Protein AF-0000000084380418 (afdb_homodimer)

Nearest PDB structures (foldseek):
  1ku9-assembly1_B  TM=7.184E-01  e=5.084E-10  Methanocaldococcus jannaschii
  5jbr-assembly1_B  TM=7.774E-01  e=5.141E-09  Beutenbergia cavernae DSM 12333
  4nb5-assembly1_C  TM=7.994E-01  e=3.234E-08  Mycobacterium tuberculosis H37Rv
  3fm5-assembly3_D  TM=5.212E-01  e=1.324E-03  Rhodococcus jostii RHA1
  4zzl-assembly1_A  TM=4.745E-01  e=2.699E-03  Pseudomonas aeruginosa

Sequence (346 aa):
MRMSPAIEKYVLHWGEMGTRWGTNRTVAQIQALLYLSPHPLRADEIVELLSVARSNVSTSIRELQSYGLVKMTHVLGDRRDYFESLHDVWDLFRVIIQQRKERELNPTLTMLRKCAEDVDAEAETDPATKERIRNMLNFVEGTSDWYEKIHEVPSSTLTKLMKLGVGITKFVKMRMSPAIEKYVLHWGEMGTRWGTNRTVAQIQALLYLSPHPLRADEIVELLSVARSNVSTSIRELQSYGLVKMTHVLGDRRDYFESLHDVWDLFRVIIQQRKERELNPTLTMLRKCAEDVDAEAETDPATKERIRNMLNFVEGTSDWYEKIHEVPSSTLTKLMKLGVGITKFVK

Foldseek 3Di:
DDCDPVLVVQLQVQLVCQVVLPHHSLLSSVLSNQLPDPDWAALVVSCVVVVDDSVSSVVSQVVCVVLVFKDWDDDPPDPGTTMHGDHDPVVVVLSSVVVCCVVPLVVVLVVLVVVLVVVVVPPPDDPVVSVVSVVVNVVSVVVVVVCVVCSPPDPVVVVVVVVCVCVVVVVVD/DDCDPVLVVQLQVQLVCQVVLVHHSLLSSVLSNQLPDPDWAALVVSCVVVVDDSVSSVVSQVVCVVLVFKDWDDDPPDPGTTMHGDHDPVVVVLSSVVVCCVVPLVVVLVVLVVVLVVVVVVPPDDPVVSVVSVVVNVVSVVVVVVCVVCSPPDPVVVVVVVVCVCVVVVVVD

pLDDT: mean 93.21, std 8.11, range [52.5, 98.75]

InterPro domains:
  IPR000835 MarR-type HTH domain [PF12802] (26-80)
  IPR026282 GsbR-like [PIRSF006707] (1-172)
  IPR036388 Winged helix-like DNA-binding domain superfamily [G3DSA:1.10.10.10] (3-85)
  IPR036390 Winged helix DNA-binding domain superfamily [SSF46785] (2-149)
  IPR052362 HTH-type GbsR-related transcriptional regulator [PTHR38465] (2-156)

Organism: NCBI:txid1548547

Radius of gyration: 22.76 Å; Cα contacts (8 Å, |Δi|>4): 417; chains: 2; bounding box: 52×80×51 Å

Solvent-accessible surface area (backbone atoms only — not comparable to full-atom values): 18544 Å² total; per-residue (Å²): 135,83,79,44,72,42,55,44,50,51,24,53,50,39,17,65,44,12,46,55,67,38,39,52,39,64,40,28,24,49,52,42,47,36,42,44,41,83,58,66,42,35,68,69,54,50,25,63,76,67,69,50,58,61,67,56,50,53,54,29,51,52,50,36,36,75,57,66,47,33,46,80,46,77,47,91,99,44,94,58,68,24,35,36,39,58,73,51,62,66,60,44,50,52,40,50,54,52,48,44,38,60,68,52,48,49,57,48,50,55,50,38,55,51,34,46,54,47,42,72,70,35,82,83,56,52,68,63,28,53,50,44,47,46,52,49,36,52,50,53,50,46,51,53,54,22,46,70,43,44,73,75,56,51,66,73,57,52,52,51,52,41,71,46,36,49,61,57,54,72,71,69,111,134,82,78,45,72,44,54,46,52,51,24,51,49,39,17,65,45,13,44,55,68,39,38,54,40,65,42,29,24,50,52,42,46,36,43,42,41,82,60,66,43,35,69,70,55,51,25,64,76,67,70,51,56,61,68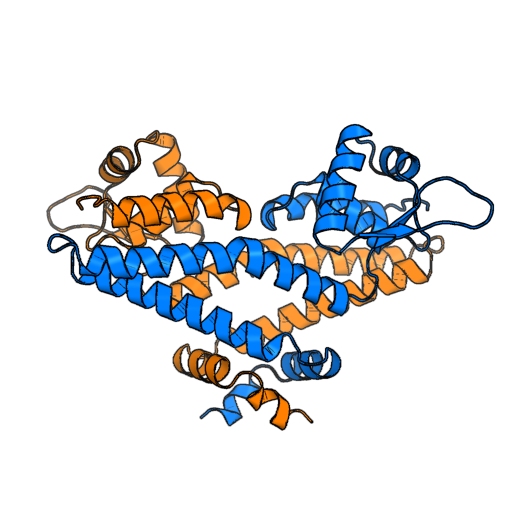,57,50,54,55,28,51,51,51,36,35,74,57,68,47,33,45,81,43,77,48,91,99,44,93,58,67,24,35,37,38,57,73,50,62,65,59,44,50,51,42,51,52,51,48,46,38,62,70,53,48,47,57,49,49,54,50,37,55,53,33,46,55,46,42,73,71,36,84,82,56,53,68,62,30,51,49,45,48,45,52,50,36,52,49,52,51,46,52,52,53,22,44,71,44,45,73,73,54,52,66,74,57,52,53,51,50,42,70,46,37,48,61,58,54,73,72,70,111

Structure (mmCIF, N/CA/C/O backbone):
data_AF-0000000084380418-model_v1
#
loop_
_entity.id
_entity.type
_entity.pdbx_description
1 polymer 'HTH-type transcriptional regulator'
#
loop_
_atom_site.group_PDB
_atom_site.id
_atom_site.type_symbol
_atom_site.label_atom_id
_atom_site.label_alt_id
_atom_site.label_comp_id
_atom_site.label_asym_id
_atom_site.label_entity_id
_atom_site.label_seq_id
_atom_site.pdbx_PDB_ins_code
_atom_site.Cartn_x
_atom_site.Cartn_y
_atom_site.Cartn_z
_atom_site.occupancy
_atom_site.B_iso_or_equiv
_atom_site.auth_seq_id
_atom_site.auth_comp_id
_atom_site.auth_asym_id
_atom_site.auth_atom_id
_atom_site.pdbx_PDB_model_num
ATOM 1 N N . MET A 1 1 ? 5.758 28.766 9.766 1 72.06 1 MET A N 1
ATOM 2 C CA . MET A 1 1 ? 5.34 27.75 10.727 1 72.06 1 MET A CA 1
ATOM 3 C C . MET A 1 1 ? 6.516 27.297 11.586 1 72.06 1 MET A C 1
ATOM 5 O O . MET A 1 1 ? 7.656 27.266 11.117 1 72.06 1 MET A O 1
ATOM 9 N N . ARG A 1 2 ? 6.316 27.328 12.922 1 80.38 2 ARG A N 1
ATOM 10 C CA . ARG A 1 2 ? 7.332 26.781 13.82 1 80.38 2 ARG A CA 1
ATOM 11 C C . ARG A 1 2 ? 7.16 25.281 13.992 1 80.38 2 ARG A C 1
ATOM 13 O O . ARG A 1 2 ? 6.043 24.797 14.188 1 80.38 2 ARG A O 1
ATOM 20 N N . MET A 1 3 ? 8.289 24.594 13.805 1 86.88 3 MET A N 1
ATOM 21 C CA . MET A 1 3 ? 8.281 23.141 13.961 1 86.88 3 MET A CA 1
ATOM 22 C C . MET A 1 3 ? 8.43 22.75 15.43 1 86.88 3 MET A C 1
ATOM 24 O O . MET A 1 3 ? 9.547 22.656 15.945 1 86.88 3 MET A O 1
ATOM 28 N N . SER A 1 4 ? 7.297 22.594 16.094 1 90.44 4 SER A N 1
ATOM 29 C CA . SER A 1 4 ? 7.371 22.094 17.469 1 90.44 4 SER A CA 1
ATOM 30 C C . SER A 1 4 ? 7.887 20.656 17.5 1 90.44 4 SER A C 1
ATOM 32 O O . SER A 1 4 ? 7.926 19.984 16.469 1 90.44 4 SER A O 1
ATOM 34 N N . PRO A 1 5 ? 8.305 20.156 18.672 1 91.81 5 PRO A N 1
ATOM 35 C CA . PRO A 1 5 ? 8.766 18.766 18.766 1 91.81 5 PRO A CA 1
ATOM 36 C C . PRO A 1 5 ? 7.715 17.766 18.312 1 91.81 5 PRO A C 1
ATOM 38 O O . PRO A 1 5 ? 8.055 16.766 17.672 1 91.81 5 PRO A O 1
ATOM 41 N N . ALA A 1 6 ? 6.48 18.031 18.594 1 93.31 6 ALA A N 1
ATOM 42 C CA . ALA A 1 6 ? 5.414 17.125 18.188 1 93.31 6 ALA A CA 1
ATOM 43 C C . ALA A 1 6 ? 5.25 17.109 16.656 1 93.31 6 ALA A C 1
ATOM 45 O O . ALA A 1 6 ? 5.09 16.047 16.062 1 93.31 6 ALA A O 1
ATOM 46 N N . ILE A 1 7 ? 5.312 18.266 16.094 1 94.44 7 ILE A N 1
ATOM 47 C CA . ILE A 1 7 ? 5.195 18.375 14.641 1 94.44 7 ILE A CA 1
ATOM 48 C C . ILE A 1 7 ? 6.395 17.719 13.977 1 94.44 7 ILE A C 1
ATOM 50 O O . ILE A 1 7 ? 6.238 17.016 12.969 1 94.44 7 ILE A O 1
ATOM 54 N N . GLU A 1 8 ? 7.523 17.953 14.578 1 95.69 8 GLU A N 1
ATOM 55 C CA . GLU A 1 8 ? 8.734 17.328 14.055 1 95.69 8 GLU A CA 1
ATOM 56 C C . GLU A 1 8 ? 8.617 15.805 14.086 1 95.69 8 GLU A C 1
ATOM 58 O O . GLU A 1 8 ? 8.961 15.133 13.117 1 95.69 8 GLU A O 1
ATOM 63 N N . LYS A 1 9 ? 8.148 15.281 15.156 1 96.12 9 LYS A N 1
ATOM 64 C CA . LYS A 1 9 ? 7.957 13.836 15.289 1 96.12 9 LYS A CA 1
ATOM 65 C C . LYS A 1 9 ? 6.996 13.312 14.227 1 96.12 9 LYS A C 1
ATOM 67 O O . LYS A 1 9 ? 7.234 12.25 13.641 1 96.12 9 LYS A O 1
ATOM 72 N N . TYR A 1 10 ? 5.934 14.047 14 1 97.94 10 TYR A N 1
ATOM 73 C CA . TYR A 1 10 ? 4.957 13.695 12.969 1 97.94 10 TYR A CA 1
ATOM 74 C C . TYR A 1 10 ? 5.613 13.625 11.602 1 97.94 10 TYR A C 1
ATOM 76 O O . TYR A 1 10 ? 5.488 12.617 10.898 1 97.94 10 TYR A O 1
ATOM 84 N N . VAL A 1 11 ? 6.316 14.609 11.25 1 98 11 VAL A N 1
ATOM 85 C CA . VAL A 1 11 ? 6.926 14.742 9.93 1 98 11 VAL A CA 1
ATOM 86 C C . VAL A 1 11 ? 7.984 13.656 9.742 1 98 11 VAL A C 1
ATOM 88 O O . VAL A 1 11 ? 8.047 13.016 8.688 1 98 11 VAL A O 1
ATOM 91 N N . LEU A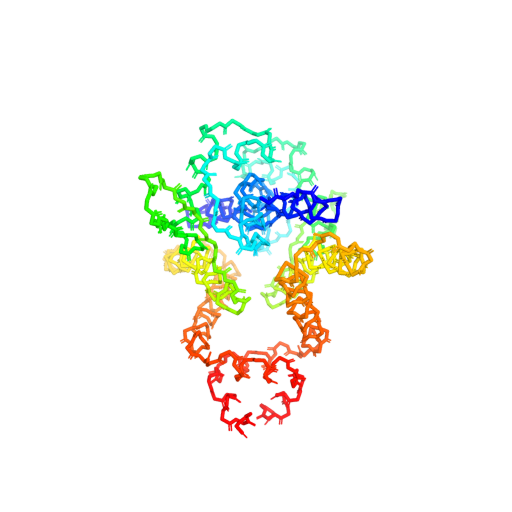 1 12 ? 8.781 13.414 10.797 1 97.56 12 LEU A N 1
ATOM 92 C CA . LEU A 1 12 ? 9.828 12.398 10.734 1 97.56 12 LEU A CA 1
ATOM 93 C C . LEU A 1 12 ? 9.227 11 10.57 1 97.56 12 LEU A C 1
ATOM 95 O O . LEU A 1 12 ? 9.727 10.195 9.789 1 97.56 12 LEU A O 1
ATOM 99 N N . HIS A 1 13 ? 8.18 10.766 11.312 1 98.12 13 HIS A N 1
ATOM 100 C CA . HIS A 1 13 ? 7.523 9.461 11.211 1 98.12 13 HIS A CA 1
ATOM 101 C C . HIS A 1 13 ? 6.988 9.227 9.805 1 98.12 13 HIS A C 1
ATOM 103 O O . HIS A 1 13 ? 7.172 8.141 9.242 1 98.12 13 HIS A O 1
ATOM 109 N N . TRP A 1 14 ? 6.297 10.211 9.25 1 98.12 14 TRP A N 1
ATOM 110 C CA . TRP A 1 14 ? 5.77 10.078 7.895 1 98.12 14 TRP A CA 1
ATOM 111 C C . TRP A 1 14 ? 6.891 9.789 6.902 1 98.12 14 TRP A C 1
ATOM 113 O O . TRP A 1 14 ? 6.707 9.016 5.961 1 98.12 14 TRP A O 1
ATOM 123 N N . GLY A 1 15 ? 8.031 10.422 7.098 1 97.94 15 GLY A N 1
ATOM 124 C CA . GLY A 1 15 ? 9.18 10.133 6.258 1 97.94 15 GLY A CA 1
ATOM 125 C C . GLY A 1 15 ? 9.633 8.688 6.332 1 97.94 15 GLY A C 1
ATOM 126 O O . GLY A 1 15 ? 9.945 8.078 5.309 1 97.94 15 GLY A O 1
ATOM 127 N N . GLU A 1 16 ? 9.648 8.164 7.543 1 96.31 16 GLU A N 1
ATOM 128 C CA . GLU A 1 16 ? 10.031 6.77 7.742 1 96.31 16 GLU A CA 1
ATOM 129 C C . GLU A 1 16 ? 9.055 5.824 7.051 1 96.31 16 GLU A C 1
ATOM 131 O O . GLU A 1 16 ? 9.461 4.82 6.465 1 96.31 16 GLU A O 1
ATOM 136 N N . MET A 1 17 ? 7.82 6.16 7.109 1 96.44 17 MET A N 1
ATOM 137 C CA . MET A 1 17 ? 6.781 5.32 6.523 1 96.44 17 MET A CA 1
ATOM 138 C C . MET A 1 17 ? 6.789 5.426 5 1 96.44 17 MET A C 1
ATOM 140 O O . MET A 1 17 ? 6.312 4.523 4.309 1 96.44 17 MET A O 1
ATOM 144 N N . GLY A 1 18 ? 7.309 6.508 4.484 1 95.06 18 GLY A N 1
ATOM 145 C CA . GLY A 1 18 ? 7.293 6.766 3.053 1 95.06 18 GLY A CA 1
ATOM 146 C C . GLY A 1 18 ? 7.766 5.582 2.23 1 95.06 18 GLY A C 1
ATOM 147 O O . GLY A 1 18 ? 7.078 5.148 1.303 1 95.06 18 GLY A O 1
ATOM 148 N N . THR A 1 19 ? 8.805 5.012 2.633 1 90 19 THR A N 1
ATOM 149 C CA . THR A 1 19 ? 9.375 3.895 1.888 1 90 19 THR A CA 1
ATOM 150 C C . THR A 1 19 ? 8.453 2.68 1.95 1 90 19 THR A C 1
ATOM 152 O O . THR A 1 19 ? 8.289 1.968 0.957 1 90 19 THR A O 1
ATOM 155 N N . ARG A 1 20 ? 7.824 2.496 3.057 1 92.12 20 ARG A N 1
ATOM 156 C CA . ARG A 1 20 ? 6.871 1.396 3.188 1 92.12 20 ARG A CA 1
ATOM 157 C C . ARG A 1 20 ? 5.656 1.616 2.297 1 92.12 20 ARG A C 1
ATOM 159 O O . ARG A 1 20 ? 5.047 0.656 1.821 1 92.12 20 ARG A O 1
ATOM 166 N N . TRP A 1 21 ? 5.367 2.896 2.098 1 93.75 21 TRP A N 1
ATOM 167 C CA . TRP A 1 21 ? 4.191 3.244 1.301 1 93.75 21 TRP A CA 1
ATOM 168 C C . TRP A 1 21 ? 4.57 3.457 -0.161 1 93.75 21 TRP A C 1
ATOM 170 O O . TRP A 1 21 ? 3.766 3.959 -0.95 1 93.75 21 TRP A O 1
ATOM 180 N N . GLY A 1 22 ? 5.816 3.18 -0.517 1 90.94 22 GLY A N 1
ATOM 181 C CA . GLY A 1 22 ? 6.223 3.227 -1.913 1 90.94 22 GLY A CA 1
ATOM 182 C C . GLY A 1 22 ? 6.648 4.609 -2.367 1 90.94 22 GLY A C 1
ATOM 183 O O . GLY A 1 22 ? 6.645 4.906 -3.562 1 90.94 22 GLY A O 1
ATOM 184 N N . THR A 1 23 ? 6.898 5.5 -1.475 1 92.62 23 THR A N 1
ATOM 185 C CA . THR A 1 23 ? 7.375 6.844 -1.797 1 92.62 23 THR A CA 1
ATOM 186 C C . THR A 1 23 ? 8.68 7.141 -1.069 1 92.62 23 THR A C 1
ATOM 188 O O . THR A 1 23 ? 9.055 6.434 -0.131 1 92.62 23 THR A O 1
ATOM 191 N N . ASN A 1 24 ? 9.391 8.086 -1.573 1 93.56 24 ASN A N 1
ATOM 192 C CA . ASN A 1 24 ? 10.648 8.398 -0.897 1 93.56 24 ASN A CA 1
ATOM 193 C C . ASN A 1 24 ? 10.414 9.227 0.361 1 93.56 24 ASN A C 1
ATOM 195 O O . ASN A 1 24 ? 9.344 9.805 0.542 1 93.56 24 ASN A O 1
ATOM 199 N N . ARG A 1 25 ? 11.391 9.312 1.137 1 96.88 25 ARG A N 1
ATOM 200 C CA . ARG A 1 25 ? 11.352 9.922 2.463 1 96.88 25 ARG A CA 1
ATOM 201 C C . ARG A 1 25 ? 11 11.406 2.375 1 96.88 25 ARG A C 1
ATOM 203 O O . ARG A 1 25 ? 10.117 11.883 3.09 1 96.88 25 ARG A O 1
ATOM 210 N N . THR A 1 26 ? 11.602 12.156 1.516 1 98.19 26 THR A N 1
ATOM 211 C CA . THR A 1 26 ? 11.422 13.602 1.437 1 98.19 26 THR A CA 1
ATOM 212 C C . THR A 1 26 ? 10.023 13.945 0.927 1 98.19 26 THR A C 1
ATOM 214 O O . THR A 1 26 ? 9.391 14.867 1.43 1 98.19 26 THR A O 1
ATOM 217 N N . VAL A 1 27 ? 9.523 13.18 -0.05 1 98.31 27 VAL A N 1
ATOM 218 C CA . VAL A 1 27 ? 8.172 13.375 -0.562 1 98.31 27 VAL A CA 1
ATOM 219 C C . VAL A 1 27 ? 7.164 13.227 0.574 1 98.31 27 VAL A C 1
ATOM 221 O O . VAL A 1 27 ? 6.293 14.086 0.757 1 98.31 27 VAL A O 1
ATOM 224 N N . ALA A 1 28 ? 7.387 12.188 1.374 1 98.31 28 ALA A N 1
ATOM 225 C CA . ALA A 1 28 ? 6.484 11.914 2.49 1 98.31 28 ALA A CA 1
ATOM 226 C C . ALA A 1 28 ? 6.578 13.016 3.547 1 98.31 28 ALA A C 1
ATOM 228 O O . ALA A 1 28 ? 5.559 13.445 4.098 1 98.31 28 ALA A O 1
ATOM 229 N N . GLN A 1 29 ? 7.75 13.516 3.818 1 98.69 29 GLN A N 1
ATOM 230 C CA . GLN A 1 29 ? 7.953 14.562 4.816 1 98.69 29 GLN A CA 1
ATOM 231 C C . GLN A 1 29 ? 7.328 15.875 4.367 1 98.69 29 GLN A C 1
ATOM 233 O O . GLN A 1 29 ? 6.711 16.578 5.168 1 98.69 29 GLN A O 1
ATOM 238 N N . ILE A 1 30 ? 7.465 16.156 3.111 1 98.75 30 ILE A N 1
ATOM 239 C CA . ILE A 1 30 ? 6.895 17.406 2.596 1 98.75 30 ILE A CA 1
ATOM 240 C C . ILE A 1 30 ? 5.371 17.328 2.648 1 98.75 30 ILE A C 1
ATOM 242 O O . ILE A 1 30 ? 4.711 18.297 3.029 1 98.75 30 ILE A O 1
ATOM 246 N N . GLN A 1 31 ? 4.84 16.188 2.268 1 98.62 31 GLN A N 1
ATOM 247 C CA . GLN A 1 31 ? 3.395 16 2.346 1 98.62 31 GLN A CA 1
ATOM 248 C C . GLN A 1 31 ? 2.891 16.203 3.771 1 98.62 31 GLN A C 1
ATOM 250 O O . GLN A 1 31 ? 1.898 16.891 3.994 1 98.62 31 GLN A O 1
ATOM 255 N N . ALA A 1 32 ? 3.592 15.625 4.73 1 98.44 32 ALA A N 1
ATOM 256 C CA . ALA A 1 32 ? 3.229 15.75 6.141 1 98.44 32 ALA A CA 1
ATOM 257 C C . ALA A 1 32 ? 3.316 17.203 6.605 1 98.44 32 ALA A C 1
ATOM 259 O O . ALA A 1 32 ? 2.402 17.703 7.262 1 98.44 32 ALA A O 1
ATOM 260 N N . LEU A 1 33 ? 4.383 17.859 6.258 1 98.5 33 LEU A N 1
ATOM 261 C CA . LEU A 1 33 ? 4.625 19.234 6.66 1 98.5 33 LEU A CA 1
ATOM 262 C C . LEU A 1 33 ? 3.539 20.156 6.117 1 98.5 33 LEU A C 1
ATOM 264 O O . LEU A 1 33 ? 2.957 20.953 6.867 1 98.5 33 LEU A O 1
ATOM 268 N N . LEU A 1 34 ? 3.229 20.016 4.848 1 98.38 34 LEU A N 1
ATOM 269 C CA . LEU A 1 34 ? 2.232 20.875 4.219 1 98.38 34 LEU A CA 1
ATOM 270 C C . LEU A 1 34 ? 0.835 20.562 4.746 1 98.38 34 LEU A C 1
ATOM 272 O O . LEU A 1 34 ? 0.004 21.469 4.879 1 98.38 34 LEU A O 1
ATOM 276 N N . TYR A 1 35 ? 0.577 19.312 5.051 1 98.56 35 TYR A N 1
ATOM 277 C CA . TYR A 1 35 ? -0.71 18.953 5.629 1 98.56 35 TYR A CA 1
ATOM 278 C C . TYR A 1 35 ? -0.925 19.641 6.969 1 98.56 35 TYR A C 1
ATOM 280 O O . TYR A 1 35 ? -2.021 20.125 7.254 1 98.56 35 TYR A O 1
ATOM 288 N N . LEU A 1 36 ? 0.111 19.75 7.738 1 97.56 36 LEU A N 1
ATOM 289 C CA . LEU A 1 36 ? -0.012 20.281 9.094 1 97.56 36 LEU A CA 1
ATOM 290 C C . LEU A 1 36 ? 0.075 21.797 9.086 1 97.56 36 LEU A C 1
ATOM 292 O O . LEU A 1 36 ? -0.364 22.453 10.031 1 97.56 36 LEU A O 1
ATOM 296 N N . SER A 1 37 ? 0.654 22.375 8.102 1 97.12 37 SER A N 1
ATOM 297 C CA . SER A 1 37 ? 0.897 23.812 8.086 1 97.12 37 SER A CA 1
ATOM 298 C C . SER A 1 37 ? -0.41 24.594 8.008 1 97.12 37 SER A C 1
ATOM 300 O O . SER A 1 37 ? -1.242 24.328 7.137 1 97.12 37 SER A O 1
ATOM 302 N N . PRO A 1 38 ? -0.589 25.562 8.883 1 94.81 38 PRO A N 1
ATOM 303 C CA . PRO A 1 38 ? -1.81 26.375 8.836 1 94.81 38 PRO A CA 1
ATOM 304 C C . PRO A 1 38 ? -1.844 27.328 7.637 1 94.81 38 PRO A C 1
ATOM 306 O O . PRO A 1 38 ? -2.902 27.859 7.297 1 94.81 38 PRO A O 1
ATOM 309 N N . HIS A 1 39 ? -0.712 27.609 7.008 1 94.38 39 HIS A N 1
ATOM 310 C CA . HIS A 1 39 ? -0.603 28.484 5.84 1 94.38 39 HIS A CA 1
ATOM 311 C C . HIS A 1 39 ? 0.275 27.844 4.766 1 94.38 39 HIS A C 1
ATOM 313 O O . HIS A 1 39 ? 1.116 27 5.066 1 94.38 39 HIS A O 1
ATOM 319 N N . PRO A 1 40 ? 0.049 28.25 3.508 1 97 40 PRO A N 1
ATOM 320 C CA . PRO A 1 40 ? 0.947 27.766 2.457 1 97 40 PRO A CA 1
ATOM 321 C C . PRO A 1 40 ? 2.41 28.109 2.729 1 97 40 PRO A C 1
ATOM 323 O O . PRO A 1 40 ? 2.705 29.109 3.393 1 97 40 PRO A O 1
ATOM 326 N N . LEU A 1 41 ? 3.322 27.266 2.223 1 97.5 41 LEU A N 1
ATOM 327 C CA . LEU A 1 41 ? 4.75 27.469 2.434 1 97.5 41 LEU A CA 1
ATOM 328 C C . LEU A 1 41 ? 5.477 27.641 1.103 1 97.5 41 LEU A C 1
ATOM 330 O O . LEU A 1 41 ? 5.066 27.062 0.09 1 97.5 41 LEU A O 1
ATOM 334 N N . ARG A 1 42 ? 6.539 28.391 1.149 1 97.75 42 ARG A N 1
ATOM 335 C CA . ARG A 1 42 ? 7.43 28.5 0 1 97.75 42 ARG A CA 1
ATOM 336 C C . ARG A 1 42 ? 8.438 27.359 -0.022 1 97.75 42 ARG A C 1
ATOM 338 O O . ARG A 1 42 ? 8.719 26.75 1.012 1 97.75 42 ARG A O 1
ATOM 345 N N . ALA A 1 43 ? 9 27.109 -1.233 1 97.69 43 ALA A N 1
ATOM 346 C CA . ALA A 1 43 ? 10.008 26.062 -1.376 1 97.69 43 ALA A CA 1
ATOM 347 C C . ALA A 1 43 ? 11.188 26.312 -0.445 1 97.69 43 ALA A C 1
ATOM 349 O O . ALA A 1 43 ? 11.695 25.375 0.18 1 97.69 43 ALA A O 1
ATOM 350 N N . ASP A 1 44 ? 11.625 27.562 -0.288 1 97.19 44 ASP A N 1
ATOM 351 C CA . ASP A 1 44 ? 12.781 27.891 0.551 1 97.19 44 ASP A CA 1
ATOM 352 C C . ASP A 1 44 ? 12.477 27.609 2.023 1 97.19 44 ASP A C 1
ATOM 354 O O . ASP A 1 44 ? 13.359 27.203 2.777 1 97.19 44 ASP A O 1
ATOM 358 N N . GLU A 1 45 ? 11.281 27.844 2.443 1 97.5 45 GLU A N 1
ATOM 359 C CA . GLU A 1 45 ? 10.883 27.531 3.814 1 97.5 45 GLU A CA 1
ATOM 360 C C . GLU A 1 45 ? 10.914 26.031 4.082 1 97.5 45 GLU A C 1
ATOM 362 O O . GLU A 1 45 ? 11.328 25.594 5.156 1 97.5 45 GLU A O 1
ATOM 367 N N . ILE A 1 46 ? 10.453 25.266 3.113 1 98.31 46 ILE A N 1
ATOM 368 C CA . ILE A 1 46 ? 10.453 23.812 3.238 1 98.31 46 ILE A CA 1
ATOM 369 C C . ILE A 1 46 ? 11.883 23.312 3.344 1 98.31 46 ILE A C 1
ATOM 371 O O . ILE A 1 46 ? 12.188 22.453 4.18 1 98.31 46 ILE A O 1
ATOM 375 N N . VAL A 1 47 ? 12.797 23.859 2.51 1 98.25 47 VAL A N 1
ATOM 376 C CA . VAL A 1 47 ? 14.219 23.516 2.549 1 98.25 47 VAL A CA 1
ATOM 377 C C . VAL A 1 47 ? 14.766 23.734 3.957 1 98.25 47 VAL A C 1
ATOM 379 O O . VAL A 1 47 ? 15.445 22.875 4.512 1 98.25 47 VAL A O 1
ATOM 382 N N . GLU A 1 48 ? 14.438 24.812 4.559 1 97.31 48 GLU A N 1
ATOM 383 C CA . GLU A 1 48 ? 14.938 25.188 5.883 1 97.31 48 GLU A CA 1
ATOM 384 C C . GLU A 1 48 ? 14.344 24.281 6.965 1 97.31 48 GLU A C 1
ATOM 386 O O . GLU A 1 48 ? 15.07 23.781 7.824 1 97.31 48 GLU A O 1
ATOM 391 N N . LEU A 1 49 ? 13.07 24.047 6.902 1 97.06 49 LEU A N 1
ATOM 392 C CA . LEU A 1 49 ? 12.359 23.312 7.945 1 97.06 49 LEU A CA 1
ATOM 393 C C . LEU A 1 49 ? 12.781 21.844 7.953 1 97.06 49 LEU A C 1
ATOM 395 O O . LEU A 1 49 ? 12.875 21.234 9.016 1 97.06 49 LEU A O 1
ATOM 399 N N . LEU A 1 50 ? 13.031 21.312 6.766 1 97.69 50 LEU A N 1
ATOM 400 C CA . LEU A 1 50 ? 13.336 19.891 6.668 1 97.69 50 LEU A CA 1
ATOM 401 C C . LEU A 1 50 ? 14.836 19.656 6.559 1 97.69 50 LEU A C 1
ATOM 403 O O . LEU A 1 50 ? 15.305 18.516 6.695 1 97.69 50 LEU A O 1
ATOM 407 N N . SER A 1 51 ? 15.586 20.703 6.34 1 96.69 51 SER A N 1
ATOM 408 C CA . SER A 1 51 ? 17.031 20.641 6.195 1 96.69 51 SER A CA 1
ATOM 409 C C . SER A 1 51 ? 17.438 19.641 5.109 1 96.69 51 SER A C 1
ATOM 411 O O . SER A 1 51 ? 18.266 18.766 5.344 1 96.69 51 SER A O 1
ATOM 413 N N . VAL A 1 52 ? 16.844 19.797 3.908 1 97.44 52 VAL A N 1
ATOM 414 C CA . VAL A 1 52 ? 17.172 18.984 2.738 1 97.44 52 VAL A CA 1
ATOM 415 C C . VAL A 1 52 ? 17.516 19.891 1.562 1 97.44 52 VAL A C 1
ATOM 417 O O . VAL A 1 52 ? 17.281 21.094 1.608 1 97.44 52 VAL A O 1
ATOM 420 N N . ALA A 1 53 ? 18.109 19.359 0.522 1 97.94 53 ALA A N 1
ATOM 421 C CA . ALA A 1 53 ? 18.547 20.125 -0.644 1 97.94 53 ALA A CA 1
ATOM 422 C C . ALA A 1 53 ? 17.359 20.703 -1.396 1 97.94 53 ALA A C 1
ATOM 424 O O . ALA A 1 53 ? 16.312 20.062 -1.513 1 97.94 53 ALA A O 1
ATOM 425 N N . ARG A 1 54 ? 17.531 21.906 -1.925 1 97.69 54 ARG A N 1
ATOM 426 C CA . ARG A 1 54 ? 16.516 22.594 -2.715 1 97.69 54 ARG A CA 1
ATOM 427 C C . ARG A 1 54 ? 16.078 21.734 -3.896 1 97.69 54 ARG A C 1
ATOM 429 O O . ARG A 1 54 ? 14.891 21.703 -4.238 1 97.69 54 ARG A O 1
ATOM 436 N N . SER A 1 55 ? 17 21.109 -4.488 1 97.69 55 SER A N 1
ATOM 437 C CA . SER A 1 55 ? 16.688 20.266 -5.637 1 97.69 55 SER A CA 1
ATOM 438 C C . SER A 1 55 ? 15.75 19.125 -5.242 1 97.69 55 SER A C 1
ATOM 440 O O . SER A 1 55 ? 14.82 18.797 -5.98 1 97.69 55 SER A O 1
ATOM 442 N N . ASN A 1 56 ? 15.945 18.5 -4.102 1 98 56 ASN A N 1
ATOM 443 C CA . ASN A 1 56 ? 15.086 17.438 -3.592 1 98 56 ASN A CA 1
ATOM 444 C C . ASN A 1 56 ? 13.68 17.969 -3.283 1 98 56 ASN A C 1
ATOM 446 O O . ASN A 1 56 ? 12.688 17.312 -3.602 1 98 56 ASN A O 1
ATOM 450 N N . VAL A 1 57 ? 13.648 19.141 -2.703 1 98.62 57 VAL A N 1
ATOM 451 C CA . VAL A 1 57 ? 12.359 19.75 -2.406 1 98.62 57 VAL A CA 1
ATOM 452 C C . VAL A 1 57 ? 11.594 20 -3.701 1 98.62 57 VAL A C 1
ATOM 454 O O . VAL A 1 57 ? 10.414 19.656 -3.803 1 98.62 57 VAL A O 1
ATOM 457 N N . SER A 1 58 ? 12.234 20.547 -4.664 1 98.25 58 SER A N 1
ATOM 458 C CA . SER A 1 58 ? 11.594 20.859 -5.938 1 98.25 58 SER A CA 1
ATOM 459 C C . SER A 1 58 ? 11.047 19.594 -6.598 1 98.25 58 SER A C 1
ATOM 461 O O . SER A 1 58 ? 9.898 19.562 -7.047 1 98.25 58 SER A O 1
ATOM 463 N N . THR A 1 59 ? 11.812 18.562 -6.648 1 98.25 59 THR A N 1
ATOM 464 C CA . THR A 1 59 ? 11.398 17.297 -7.258 1 98.25 59 THR A CA 1
ATOM 465 C C . THR A 1 59 ? 10.258 16.656 -6.469 1 98.25 59 THR A C 1
ATOM 467 O O . THR A 1 59 ? 9.312 16.125 -7.059 1 98.25 59 THR A O 1
ATOM 470 N N . SER A 1 60 ? 10.352 16.734 -5.172 1 98.56 60 SER A N 1
ATOM 471 C CA . SER A 1 60 ? 9.32 16.156 -4.312 1 98.56 60 SER A CA 1
ATOM 472 C C . SER A 1 60 ? 7.996 16.891 -4.461 1 98.56 60 SER A C 1
ATOM 474 O O . SER A 1 60 ? 6.934 16.266 -4.508 1 98.56 60 SER A O 1
ATOM 476 N N . ILE A 1 61 ? 8.055 18.219 -4.531 1 98.69 61 ILE A N 1
ATOM 477 C CA . ILE A 1 61 ? 6.852 19.031 -4.719 1 98.69 61 ILE A CA 1
ATOM 478 C C . ILE A 1 61 ? 6.203 18.672 -6.059 1 98.69 61 ILE A C 1
ATOM 480 O O . ILE A 1 61 ? 4.984 18.516 -6.141 1 98.69 61 ILE A O 1
ATOM 484 N N . ARG A 1 62 ? 6.973 18.547 -7.066 1 98.25 62 ARG A N 1
ATOM 485 C CA . ARG A 1 62 ? 6.457 18.188 -8.383 1 98.25 62 ARG A CA 1
ATOM 486 C C . ARG A 1 62 ? 5.777 16.812 -8.344 1 98.25 62 ARG A C 1
ATOM 488 O O . ARG A 1 62 ? 4.723 16.625 -8.953 1 98.25 62 ARG A O 1
ATOM 495 N N . GLU A 1 63 ? 6.355 15.914 -7.645 1 97.62 63 GLU A N 1
ATOM 496 C CA . GLU A 1 63 ? 5.75 14.594 -7.496 1 97.62 63 GLU A CA 1
ATOM 497 C C . GLU A 1 63 ? 4.406 14.68 -6.781 1 97.62 63 GLU A C 1
ATOM 499 O O . GLU A 1 63 ? 3.412 14.117 -7.246 1 97.62 63 GLU A O 1
ATOM 504 N N . LEU A 1 64 ? 4.355 15.406 -5.715 1 98.5 64 LEU A N 1
ATOM 505 C CA . LEU A 1 64 ? 3.125 15.555 -4.945 1 98.5 64 LEU A CA 1
ATOM 506 C C . LEU A 1 64 ? 2.057 16.266 -5.762 1 98.5 64 LEU A C 1
ATOM 508 O O . LEU A 1 64 ? 0.869 15.961 -5.652 1 98.5 64 LEU A O 1
ATOM 512 N N . GLN A 1 65 ? 2.467 17.234 -6.566 1 98.5 65 GLN A N 1
ATOM 513 C CA . GLN A 1 65 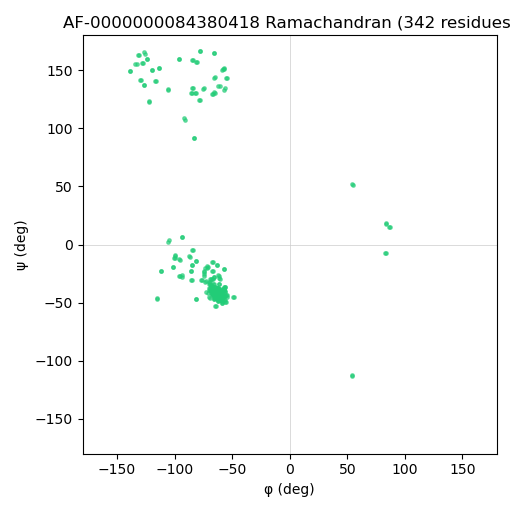? 1.538 17.922 -7.457 1 98.5 65 GLN A CA 1
ATOM 514 C C . GLN A 1 65 ? 0.988 16.969 -8.516 1 98.5 65 GLN A C 1
ATOM 516 O O . GLN A 1 65 ? -0.201 17.016 -8.844 1 98.5 65 GLN A O 1
ATOM 521 N N . SER A 1 66 ? 1.816 16.109 -9.008 1 97.44 66 SER A N 1
ATOM 522 C CA . SER A 1 66 ? 1.389 15.156 -10.023 1 97.44 66 SER A CA 1
ATOM 523 C C . SER A 1 66 ? 0.361 14.18 -9.469 1 97.44 66 SER A C 1
ATOM 525 O O . SER A 1 66 ? -0.465 13.641 -10.211 1 97.44 66 SER A O 1
ATOM 527 N N . TYR A 1 67 ? 0.432 13.938 -8.141 1 96.69 67 TYR A N 1
ATOM 528 C CA . TYR A 1 67 ? -0.535 13.062 -7.488 1 96.69 67 TYR A CA 1
ATOM 529 C C . TYR A 1 67 ? -1.825 13.812 -7.176 1 96.69 67 TYR A C 1
ATOM 531 O O . TYR A 1 67 ? -2.848 13.195 -6.867 1 96.69 67 TYR A O 1
ATOM 539 N N . GLY A 1 68 ? -1.759 15.117 -7.258 1 97.56 68 GLY A N 1
ATOM 540 C CA . GLY A 1 68 ? -2.914 15.922 -6.902 1 97.56 68 GLY A CA 1
ATOM 541 C C . GLY A 1 68 ? -3.02 16.188 -5.414 1 97.56 68 GLY A C 1
ATOM 542 O O . GLY A 1 68 ? -4.074 16.609 -4.926 1 97.56 68 GLY A O 1
ATOM 543 N N . LEU A 1 69 ? -1.941 16.016 -4.645 1 98.38 69 LEU A N 1
ATOM 544 C CA . LEU A 1 69 ? -1.956 16.156 -3.191 1 98.38 69 LEU A CA 1
ATOM 545 C C . LEU A 1 69 ? -1.564 17.562 -2.768 1 98.38 69 LEU A C 1
ATOM 547 O O . LEU A 1 69 ? -1.911 18 -1.671 1 98.38 69 LEU A O 1
ATOM 551 N N . VAL A 1 70 ? -0.764 18.219 -3.648 1 98.62 70 VAL A N 1
ATOM 552 C CA . VAL A 1 70 ? -0.248 19.547 -3.367 1 98.62 70 VAL A CA 1
ATOM 553 C C . VAL A 1 70 ? -0.519 20.469 -4.559 1 98.62 70 VAL A C 1
ATOM 555 O O . VAL A 1 70 ? -0.441 20.031 -5.711 1 98.62 70 VAL A O 1
ATOM 558 N N . LYS A 1 71 ? -0.838 21.625 -4.348 1 98.31 71 LYS A N 1
ATOM 559 C CA . LYS A 1 71 ? -1.02 22.609 -5.402 1 98.31 71 LYS A CA 1
ATOM 560 C C . LYS A 1 71 ? -0.205 23.875 -5.121 1 98.31 71 LYS A C 1
ATOM 562 O O . LYS A 1 71 ? 0.104 24.172 -3.965 1 98.31 71 LYS A O 1
ATOM 567 N N . MET A 1 72 ? 0.076 24.547 -6.137 1 98 72 MET A N 1
ATOM 568 C CA . MET A 1 72 ? 0.691 25.875 -6.047 1 98 72 MET A CA 1
ATOM 569 C C . MET A 1 72 ? -0.367 26.953 -5.84 1 98 72 MET A C 1
ATOM 571 O O . MET A 1 72 ? -1.426 26.906 -6.465 1 98 72 MET A O 1
ATOM 575 N N . THR A 1 73 ? -0.1 27.828 -4.93 1 97.06 73 THR A N 1
ATOM 576 C CA . THR A 1 73 ? -0.995 28.969 -4.715 1 97.06 73 THR A CA 1
ATOM 577 C C . THR A 1 73 ? -0.21 30.266 -4.664 1 97.06 73 THR A C 1
ATOM 579 O O . THR A 1 73 ? 1.021 30.266 -4.59 1 97.06 73 THR A O 1
ATOM 582 N N . HIS A 1 74 ? -0.976 31.375 -4.836 1 93.88 74 HIS A N 1
ATOM 583 C CA . HIS A 1 74 ? -0.359 32.688 -4.812 1 93.88 74 HIS A CA 1
ATOM 584 C C . HIS A 1 74 ? -0.887 33.531 -3.65 1 93.88 74 HIS A C 1
ATOM 586 O O . HIS A 1 74 ? -2.047 33.375 -3.256 1 93.88 74 HIS A O 1
ATOM 592 N N . VAL A 1 75 ? 0.022 34.219 -3.094 1 91.06 75 VAL A N 1
ATOM 593 C CA . VAL A 1 75 ? -0.333 35.125 -2.016 1 91.06 75 VAL A CA 1
ATOM 594 C C . VAL A 1 75 ? -0.294 36.562 -2.523 1 91.06 75 VAL A C 1
ATOM 596 O O . VAL A 1 75 ? 0.663 36.969 -3.188 1 91.06 75 VAL A O 1
ATOM 599 N N . LEU A 1 76 ? -1.33 37.312 -2.191 1 90.06 76 LEU A N 1
ATOM 600 C CA . LEU A 1 76 ? -1.421 38.688 -2.643 1 90.06 76 LEU A CA 1
ATOM 601 C C . LEU A 1 76 ? -0.195 39.5 -2.205 1 90.06 76 LEU A C 1
ATOM 603 O O . LEU A 1 76 ? 0.201 39.438 -1.038 1 90.06 76 LEU A O 1
ATOM 607 N N . GLY A 1 77 ? 0.405 40.281 -3.154 1 91.88 77 GLY A N 1
ATOM 608 C CA . GLY A 1 77 ? 1.539 41.156 -2.861 1 91.88 77 GLY A CA 1
ATOM 609 C C . GLY A 1 77 ? 2.867 40.406 -2.895 1 91.88 77 GLY A C 1
ATOM 610 O O . GLY A 1 77 ? 3.912 41 -2.602 1 91.88 77 GLY A O 1
ATOM 611 N N . ASP A 1 78 ? 2.748 39.125 -3.027 1 90.94 78 ASP A N 1
ATOM 612 C CA . ASP A 1 78 ? 3.961 38.312 -3.086 1 90.94 78 ASP A CA 1
ATOM 613 C C . ASP A 1 78 ? 4.023 37.5 -4.387 1 90.94 78 ASP A C 1
ATOM 615 O O . ASP A 1 78 ? 3.092 36.781 -4.711 1 90.94 78 ASP A O 1
ATOM 619 N N . ARG A 1 79 ? 5.047 37.625 -5.219 1 92.19 79 ARG A N 1
ATOM 620 C CA . ARG A 1 79 ? 5.168 37 -6.535 1 92.19 79 ARG A CA 1
ATOM 621 C C . ARG A 1 79 ? 5.711 35.562 -6.422 1 92.19 79 ARG A C 1
ATOM 623 O O . ARG A 1 79 ? 5.82 34.875 -7.426 1 92.19 79 ARG A O 1
ATOM 630 N N . ARG A 1 80 ? 6.039 35.188 -5.281 1 93.69 80 ARG A N 1
ATOM 631 C CA . ARG A 1 80 ? 6.645 33.875 -5.078 1 93.69 80 ARG A CA 1
ATOM 632 C C . ARG A 1 80 ? 5.582 32.781 -5.051 1 93.69 80 ARG A C 1
ATOM 634 O O . ARG A 1 80 ? 4.41 33.031 -4.773 1 93.69 80 ARG A O 1
ATOM 641 N N . ASP A 1 81 ? 6.035 31.531 -5.359 1 96.69 81 ASP A N 1
ATOM 642 C CA . ASP A 1 81 ? 5.156 30.375 -5.328 1 96.69 81 ASP A CA 1
ATOM 643 C C . ASP A 1 81 ? 5.004 29.828 -3.91 1 96.69 81 ASP A C 1
ATOM 645 O O . ASP A 1 81 ? 5.988 29.719 -3.176 1 96.69 81 ASP A O 1
ATOM 649 N N . TYR A 1 82 ? 3.789 29.641 -3.566 1 98.12 82 TYR A N 1
ATOM 650 C CA . TYR A 1 82 ? 3.463 28.969 -2.312 1 98.12 82 TYR A CA 1
ATOM 651 C C . TYR A 1 82 ? 2.793 27.625 -2.568 1 98.12 82 TYR A C 1
ATOM 653 O O . TYR A 1 82 ? 2.148 27.422 -3.604 1 98.12 82 TYR A O 1
ATOM 661 N N . PHE A 1 83 ? 2.957 26.688 -1.645 1 98.56 83 PHE A N 1
ATOM 662 C CA . PHE A 1 83 ? 2.43 25.328 -1.813 1 98.56 83 PHE A CA 1
ATOM 663 C C . PHE A 1 83 ? 1.573 24.938 -0.618 1 98.56 83 PHE A C 1
ATOM 665 O O . PHE A 1 83 ? 1.914 25.234 0.526 1 98.56 83 PHE A O 1
ATOM 672 N N . GLU A 1 84 ? 0.491 24.328 -0.914 1 98.12 84 GLU A N 1
ATOM 673 C CA . GLU A 1 84 ? -0.409 23.844 0.128 1 98.12 84 GLU A CA 1
ATOM 674 C C . GLU A 1 84 ? -0.949 22.453 -0.209 1 98.12 84 GLU A C 1
ATOM 676 O O . GLU A 1 84 ? -1.064 22.094 -1.383 1 98.12 84 GLU A O 1
ATOM 681 N N . SER A 1 85 ? -1.23 21.656 0.836 1 98 85 SER A N 1
ATOM 682 C CA . SER A 1 85 ? -1.77 20.297 0.699 1 98 85 SER A CA 1
ATOM 683 C C . SER A 1 85 ? -3.289 20.297 0.833 1 98 85 SER A C 1
ATOM 685 O O . SER A 1 85 ? -3.875 21.25 1.349 1 98 85 SER A O 1
ATOM 687 N N . LEU A 1 86 ? -3.908 19.219 0.301 1 97.06 86 LEU A N 1
ATOM 688 C CA . LEU A 1 86 ? -5.277 18.922 0.712 1 97.06 86 LEU A CA 1
ATOM 689 C C . LEU A 1 86 ? -5.375 18.812 2.23 1 97.06 86 LEU A C 1
ATOM 691 O O . LEU A 1 86 ? -4.48 18.25 2.873 1 97.06 86 LEU A O 1
ATOM 695 N N . HIS A 1 87 ? -6.535 19.312 2.811 1 94.94 87 HIS A N 1
ATOM 696 C CA . HIS A 1 87 ? -6.617 19.312 4.266 1 94.94 87 HIS A CA 1
ATOM 697 C C . HIS A 1 87 ? -7.664 18.328 4.766 1 94.94 87 HIS A C 1
ATOM 699 O O . HIS A 1 87 ? -7.633 17.922 5.93 1 94.94 87 HIS A O 1
ATOM 705 N N . ASP A 1 88 ? -8.586 18.031 3.881 1 96.25 88 ASP A N 1
ATOM 706 C CA . ASP A 1 88 ? -9.562 17.016 4.258 1 96.25 88 ASP A CA 1
ATOM 707 C C . ASP A 1 88 ? -8.977 15.609 4.133 1 96.25 88 ASP A C 1
ATOM 709 O O . ASP A 1 88 ? -8.516 15.219 3.059 1 96.25 88 ASP A O 1
ATOM 713 N N . VAL A 1 89 ? -9.031 14.914 5.164 1 96.88 89 VAL A N 1
ATOM 714 C CA . VAL A 1 89 ? -8.375 13.617 5.23 1 96.88 89 VAL A CA 1
ATOM 715 C C . VAL A 1 89 ? -9 12.664 4.215 1 96.88 89 VAL A C 1
ATOM 717 O O . VAL A 1 89 ? -8.305 11.859 3.594 1 96.88 89 VAL A O 1
ATOM 720 N N . TRP A 1 90 ? -10.273 12.75 4.035 1 96.25 90 TRP A N 1
ATOM 721 C CA . TRP A 1 90 ? -10.938 11.859 3.088 1 96.25 90 TRP A CA 1
ATOM 722 C C . TRP A 1 90 ? -10.562 12.203 1.653 1 96.25 90 TRP A C 1
ATOM 724 O O . TRP A 1 90 ? -10.43 11.32 0.805 1 96.25 90 TRP A O 1
ATOM 734 N N . ASP A 1 91 ? -10.445 13.492 1.422 1 96.12 91 ASP A N 1
ATOM 735 C CA . ASP A 1 91 ? -9.961 13.898 0.105 1 96.12 91 ASP A CA 1
ATOM 736 C C . ASP A 1 91 ? -8.547 13.383 -0.149 1 96.12 91 ASP A C 1
ATOM 738 O O . ASP A 1 91 ? -8.25 12.891 -1.238 1 96.12 91 ASP A O 1
ATOM 742 N N . LEU A 1 92 ? -7.711 13.531 0.883 1 97.5 92 LEU A N 1
ATOM 743 C CA . LEU A 1 92 ? -6.359 12.984 0.781 1 97.5 92 LEU A CA 1
ATOM 744 C C . LEU A 1 92 ? -6.398 11.492 0.459 1 97.5 92 LEU A C 1
ATOM 746 O O . LEU A 1 92 ? -5.734 11.039 -0.475 1 97.5 92 LEU A O 1
ATOM 750 N N . PHE A 1 93 ? -7.176 10.797 1.203 1 96.44 93 PHE A N 1
ATOM 751 C CA . PHE A 1 93 ? -7.281 9.352 1.048 1 96.44 93 PHE A CA 1
ATOM 752 C C . PHE A 1 93 ? -7.746 8.992 -0.358 1 96.44 93 PHE A C 1
ATOM 754 O O . PHE A 1 93 ? -7.195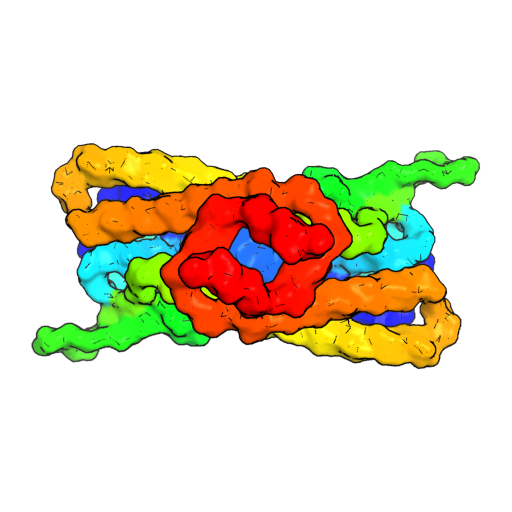 8.086 -0.986 1 96.44 93 PHE A O 1
ATOM 761 N N . ARG A 1 94 ? -8.711 9.68 -0.893 1 96.12 94 ARG A N 1
ATOM 762 C CA . ARG A 1 94 ? -9.258 9.406 -2.219 1 96.12 94 ARG A CA 1
ATOM 763 C C . ARG A 1 94 ? -8.195 9.602 -3.297 1 96.12 94 ARG A C 1
ATOM 765 O O . ARG A 1 94 ? -8.078 8.789 -4.215 1 96.12 94 ARG A O 1
ATOM 772 N N . VAL A 1 95 ? -7.496 10.68 -3.201 1 97 95 VAL A N 1
ATOM 773 C CA . VAL A 1 95 ? -6.449 10.961 -4.176 1 97 95 VAL A CA 1
ATOM 774 C C . VAL A 1 95 ? -5.363 9.891 -4.094 1 97 95 VAL A C 1
ATOM 776 O O . VAL A 1 95 ? -4.891 9.391 -5.121 1 97 95 VAL A O 1
ATOM 779 N N . ILE A 1 96 ? -4.988 9.492 -2.889 1 96.69 96 ILE A N 1
ATOM 780 C CA . ILE A 1 96 ? -3.924 8.516 -2.682 1 96.69 96 ILE A CA 1
ATOM 781 C C . ILE A 1 96 ? -4.348 7.164 -3.244 1 96.69 96 ILE A C 1
ATOM 783 O O . ILE A 1 96 ? -3.586 6.516 -3.965 1 96.69 96 ILE A O 1
ATOM 787 N N . ILE A 1 97 ? -5.562 6.719 -2.941 1 95.88 97 ILE A N 1
ATOM 788 C CA . ILE A 1 97 ? -6.012 5.41 -3.395 1 95.88 97 ILE A CA 1
ATOM 789 C C . ILE A 1 97 ? -6.125 5.398 -4.918 1 95.88 97 ILE A C 1
ATOM 791 O O . ILE A 1 97 ? -5.816 4.395 -5.562 1 95.88 97 ILE A O 1
ATOM 795 N N . GLN A 1 98 ? -6.609 6.512 -5.457 1 96.31 98 GLN A N 1
ATOM 796 C CA . GLN A 1 98 ? -6.676 6.605 -6.91 1 96.31 98 GLN A CA 1
ATOM 797 C C . GLN A 1 98 ? -5.289 6.496 -7.535 1 96.31 98 GLN A C 1
ATOM 799 O O . GLN A 1 98 ? -5.105 5.801 -8.539 1 96.31 98 GLN A O 1
ATOM 804 N N . GLN A 1 99 ? -4.367 7.164 -6.961 1 95.5 99 GLN A N 1
ATOM 805 C CA . GLN A 1 99 ? -2.996 7.098 -7.449 1 95.5 99 GLN A CA 1
ATOM 806 C C . GLN A 1 99 ? -2.426 5.691 -7.309 1 95.5 99 GLN A C 1
ATOM 808 O O . GLN A 1 99 ? -1.736 5.203 -8.211 1 95.5 99 GLN A O 1
ATOM 813 N N . ARG A 1 100 ? -2.711 5.039 -6.219 1 95.56 100 ARG A N 1
ATOM 814 C CA . ARG A 1 100 ? -2.229 3.678 -6.023 1 95.56 100 ARG A CA 1
ATOM 815 C C . ARG A 1 100 ? -2.838 2.729 -7.051 1 95.56 100 ARG A C 1
ATOM 817 O O . ARG A 1 100 ? -2.148 1.858 -7.582 1 95.56 100 ARG A O 1
ATOM 824 N N . LYS A 1 101 ? -4.102 2.879 -7.285 1 96.75 101 LYS A N 1
ATOM 825 C CA . LYS A 1 101 ? -4.75 2.062 -8.305 1 96.75 101 LYS A CA 1
ATOM 826 C C . LYS A 1 101 ? -4.062 2.223 -9.656 1 96.75 101 LYS A C 1
ATOM 828 O O . LYS A 1 101 ? -3.752 1.233 -10.32 1 96.75 101 LYS A O 1
ATOM 833 N N . GLU A 1 102 ? -3.809 3.43 -10.062 1 96.12 102 GLU A N 1
ATOM 834 C CA . GLU A 1 102 ? -3.227 3.736 -11.367 1 96.12 102 GLU A CA 1
ATOM 835 C C . GLU A 1 102 ? -1.802 3.203 -11.477 1 96.12 102 GLU A C 1
ATOM 837 O O . GLU A 1 102 ? -1.398 2.699 -12.523 1 96.12 102 GLU A O 1
ATOM 842 N N . ARG A 1 103 ? -1.098 3.219 -10.391 1 94.19 103 ARG A N 1
ATOM 843 C CA . ARG A 1 103 ? 0.332 2.93 -10.445 1 94.19 103 ARG A CA 1
ATOM 844 C C . ARG A 1 103 ? 0.605 1.461 -10.141 1 94.19 103 ARG A C 1
ATOM 846 O O . ARG A 1 103 ? 1.626 0.914 -10.562 1 94.19 103 ARG A O 1
ATOM 853 N N . GLU A 1 104 ? -0.263 0.869 -9.391 1 95 104 GLU A N 1
ATOM 854 C CA . GLU A 1 104 ? 0.023 -0.474 -8.898 1 95 104 GLU A CA 1
ATOM 855 C C . GLU A 1 104 ? -0.962 -1.493 -9.461 1 95 104 GLU A C 1
ATOM 857 O O . GLU A 1 104 ? -0.557 -2.539 -9.969 1 95 104 GLU A O 1
ATOM 862 N N . LEU A 1 105 ? -2.283 -1.179 -9.438 1 97.25 105 LEU A N 1
ATOM 863 C CA . LEU A 1 105 ? -3.307 -2.152 -9.805 1 97.25 105 LEU A CA 1
ATOM 864 C C . LEU A 1 105 ? -3.461 -2.236 -11.32 1 97.25 105 LEU A C 1
ATOM 866 O O . LEU A 1 105 ? -3.502 -3.33 -11.891 1 97.25 105 LEU A O 1
ATOM 870 N N . ASN A 1 106 ? -3.537 -1.049 -11.977 1 98 106 ASN A N 1
ATOM 871 C CA . ASN A 1 106 ? -3.805 -1.034 -13.414 1 98 106 ASN A CA 1
ATOM 872 C C . ASN A 1 106 ? -2.703 -1.742 -14.195 1 98 106 ASN A C 1
ATOM 874 O O . ASN A 1 106 ? -2.982 -2.615 -15.016 1 98 106 ASN A O 1
ATOM 878 N N . PRO A 1 107 ? -1.42 -1.423 -13.938 1 97.94 107 PRO A N 1
ATOM 879 C CA . PRO A 1 107 ? -0.376 -2.135 -14.68 1 97.94 107 PRO A CA 1
ATOM 880 C C . PRO A 1 107 ? -0.373 -3.637 -14.398 1 97.94 107 PRO A C 1
ATOM 882 O O . PRO A 1 107 ? -0.121 -4.434 -15.305 1 97.94 107 PRO A O 1
ATOM 885 N N . THR A 1 108 ? -0.625 -4.039 -13.18 1 98.25 108 THR A N 1
ATOM 886 C CA . THR A 1 108 ? -0.664 -5.449 -12.82 1 98.25 108 THR A CA 1
ATOM 887 C C . THR A 1 108 ? -1.82 -6.16 -13.516 1 98.25 108 THR A C 1
ATOM 889 O O . THR A 1 108 ? -1.661 -7.277 -14.016 1 98.25 108 THR A O 1
ATOM 892 N N . LEU A 1 109 ? -2.951 -5.492 -13.547 1 98.44 109 LEU A N 1
ATOM 893 C CA . LEU A 1 109 ? -4.113 -6.047 -14.227 1 98.44 109 LEU A CA 1
ATOM 894 C C . LEU A 1 109 ? -3.822 -6.273 -15.711 1 98.44 109 LEU A C 1
ATOM 896 O O . LEU A 1 109 ? -4.148 -7.328 -16.25 1 98.44 109 LEU A O 1
ATOM 900 N N . THR A 1 110 ? -3.209 -5.262 -16.328 1 98.19 110 THR A N 1
ATOM 901 C CA . THR A 1 110 ? -2.836 -5.359 -17.734 1 98.19 110 THR A CA 1
ATOM 902 C C . THR A 1 110 ? -1.889 -6.535 -17.969 1 98.19 110 THR A C 1
ATOM 904 O O . THR A 1 110 ? -2.098 -7.34 -18.875 1 98.19 110 THR A O 1
ATOM 907 N N . MET A 1 111 ? -0.92 -6.648 -17.141 1 97.88 111 MET A N 1
ATOM 908 C CA . MET A 1 111 ? 0.048 -7.734 -17.266 1 97.88 111 MET A CA 1
ATOM 909 C C . MET A 1 111 ? -0.624 -9.086 -17.047 1 97.88 111 MET A C 1
ATOM 911 O O . MET A 1 111 ? -0.368 -10.031 -17.797 1 97.88 111 MET A O 1
ATOM 915 N N . LEU A 1 112 ? -1.49 -9.242 -16.047 1 98.25 112 LEU A N 1
ATOM 916 C CA . LEU A 1 112 ? -2.154 -10.5 -15.727 1 98.25 112 LEU A CA 1
ATOM 917 C C . LEU A 1 112 ? -3.033 -10.961 -16.891 1 98.25 112 LEU A C 1
ATOM 919 O O . LEU A 1 112 ? -3.082 -12.148 -17.203 1 98.25 112 LEU A O 1
ATOM 923 N N . ARG A 1 113 ? -3.768 -10.031 -17.5 1 97.81 113 ARG A N 1
ATOM 924 C CA . ARG A 1 113 ? -4.613 -10.367 -18.641 1 97.81 113 ARG A CA 1
ATOM 925 C C . ARG A 1 113 ? -3.787 -10.938 -19.797 1 97.81 113 ARG A C 1
ATOM 927 O O . ARG A 1 113 ? -4.145 -11.969 -20.375 1 97.81 113 ARG A O 1
ATOM 934 N N . LYS A 1 114 ? -2.705 -10.281 -20.062 1 96.94 114 LYS A N 1
ATOM 935 C CA . LYS A 1 114 ? -1.822 -10.766 -21.109 1 96.94 114 LYS A CA 1
ATOM 936 C C . LYS A 1 114 ? -1.223 -12.125 -20.766 1 96.94 114 LYS A C 1
ATOM 938 O O . LYS A 1 114 ? -1.155 -13.016 -21.609 1 96.94 114 LYS A O 1
ATOM 943 N N . CYS A 1 115 ? -0.76 -12.273 -19.516 1 96.69 115 CYS A N 1
ATOM 944 C CA . CYS A 1 115 ? -0.151 -13.516 -19.062 1 96.69 115 CYS A CA 1
ATOM 945 C C . CYS A 1 115 ? -1.141 -14.672 -19.156 1 96.69 115 CYS A C 1
ATOM 947 O O . CYS A 1 115 ? -0.778 -15.773 -19.578 1 96.69 115 CYS A O 1
ATOM 949 N N . ALA A 1 116 ? -2.348 -14.43 -18.734 1 96.19 116 ALA A N 1
ATOM 950 C CA . ALA A 1 116 ? -3.385 -15.461 -18.781 1 96.19 116 ALA A CA 1
ATOM 951 C C . ALA A 1 116 ? -3.627 -15.922 -20.219 1 96.19 116 ALA A C 1
ATOM 953 O O . ALA A 1 116 ? -3.789 -17.109 -20.484 1 96.19 116 ALA A O 1
ATOM 954 N N . GLU A 1 117 ? -3.641 -14.977 -21.125 1 95.38 117 GLU A N 1
ATOM 955 C CA . GLU A 1 117 ? -3.797 -15.305 -22.531 1 95.38 117 GLU A CA 1
ATOM 956 C C . GLU A 1 117 ? -2.605 -16.109 -23.047 1 95.38 117 GLU A C 1
ATOM 958 O O . GLU A 1 117 ? -2.779 -17.094 -23.766 1 95.38 117 GLU A O 1
ATOM 963 N N . ASP A 1 118 ? -1.432 -15.703 -22.703 1 94.56 118 ASP A N 1
ATOM 964 C CA . ASP A 1 118 ? -0.2 -16.328 -23.188 1 94.56 118 ASP A CA 1
ATOM 965 C C . ASP A 1 118 ? -0.063 -17.75 -22.672 1 94.56 118 ASP A C 1
ATOM 967 O O . ASP A 1 118 ? 0.317 -18.656 -23.422 1 94.56 118 ASP A O 1
ATOM 971 N N . VAL A 1 119 ? -0.329 -17.953 -21.391 1 91.75 119 VAL A N 1
ATOM 972 C CA . VAL A 1 119 ? -0.121 -19.281 -20.828 1 91.75 119 VAL A CA 1
ATOM 973 C C . VAL A 1 119 ? -1.146 -20.25 -21.391 1 91.75 119 VAL A C 1
ATOM 975 O O . VAL A 1 119 ? -0.879 -21.453 -21.5 1 91.75 119 VAL A O 1
ATOM 978 N N . ASP A 1 120 ? -2.34 -19.797 -21.688 1 88.56 120 ASP A N 1
ATOM 979 C CA . ASP A 1 120 ? -3.34 -20.641 -22.312 1 88.56 120 ASP A CA 1
ATOM 980 C C . ASP A 1 120 ? -2.859 -21.141 -23.672 1 88.56 120 ASP A C 1
ATOM 982 O O . ASP A 1 120 ? -3.189 -22.25 -24.094 1 88.56 120 ASP A O 1
ATOM 986 N N . ALA A 1 121 ? -2.053 -20.344 -24.266 1 86.81 121 ALA A N 1
ATOM 987 C CA . ALA A 1 121 ? -1.529 -20.672 -25.594 1 86.81 121 ALA A CA 1
ATOM 988 C C . ALA A 1 121 ? -0.302 -21.578 -25.484 1 86.81 121 ALA A C 1
ATOM 990 O O . ALA A 1 121 ? 0.101 -22.203 -26.469 1 86.81 121 ALA A O 1
ATOM 991 N N . GLU A 1 122 ? 0.278 -21.609 -24.281 1 85.88 122 GLU A N 1
ATOM 992 C CA . GLU A 1 122 ? 1.475 -22.406 -24.047 1 85.88 122 GLU A CA 1
ATOM 993 C C . GLU A 1 122 ? 1.113 -23.797 -23.547 1 85.88 122 GLU A C 1
ATOM 995 O O . GLU A 1 122 ? 0.676 -23.969 -22.406 1 85.88 122 GLU A O 1
ATOM 1000 N N . ALA A 1 123 ? 1.284 -24.812 -24.344 1 79.31 123 ALA A N 1
ATOM 1001 C CA . ALA A 1 123 ? 0.924 -26.188 -23.984 1 79.31 123 ALA A CA 1
ATOM 1002 C C . ALA A 1 123 ? 1.809 -26.719 -22.875 1 79.31 123 ALA A C 1
ATOM 1004 O O . ALA A 1 123 ? 1.391 -27.594 -22.094 1 79.31 123 ALA A O 1
ATOM 1005 N N . GLU A 1 124 ? 2.918 -26.172 -22.734 1 85.62 124 GLU A N 1
ATOM 1006 C CA . GLU A 1 124 ? 3.893 -26.75 -21.812 1 85.62 124 GLU A CA 1
ATOM 1007 C C . GLU A 1 124 ? 3.688 -26.234 -20.391 1 85.62 124 GLU A C 1
ATOM 1009 O O . GLU A 1 124 ? 4.223 -26.797 -19.438 1 85.62 124 GLU A O 1
ATOM 1014 N N . THR A 1 125 ? 2.877 -25.234 -20.234 1 90.12 125 THR A N 1
ATOM 1015 C CA . THR A 1 125 ? 2.66 -24.688 -18.906 1 90.12 125 THR A CA 1
ATOM 1016 C C . THR A 1 125 ? 1.784 -25.609 -18.062 1 90.12 125 THR A C 1
ATOM 1018 O O . THR A 1 125 ? 0.751 -26.094 -18.531 1 90.12 125 THR A O 1
ATOM 1021 N N . ASP A 1 126 ? 2.154 -25.844 -16.859 1 92.94 126 ASP A N 1
ATOM 1022 C CA . ASP A 1 126 ? 1.428 -26.719 -15.945 1 92.94 126 ASP A CA 1
ATOM 1023 C C . ASP A 1 126 ? 0.023 -26.188 -15.672 1 92.94 126 ASP A C 1
ATOM 1025 O O . ASP A 1 126 ? -0.161 -24.984 -15.477 1 92.94 126 ASP A O 1
ATOM 1029 N N . PRO A 1 127 ? -0.934 -27.094 -15.688 1 93.19 127 PRO A N 1
ATOM 1030 C CA . PRO A 1 127 ? -2.311 -26.656 -15.43 1 93.19 127 PRO A CA 1
ATOM 1031 C C . PRO A 1 127 ? -2.461 -25.938 -14.102 1 93.19 127 PRO A C 1
ATOM 1033 O O . PRO A 1 127 ? -3.254 -25 -13.992 1 93.19 127 PRO A O 1
ATOM 1036 N N . ALA A 1 128 ? -1.764 -26.359 -13.156 1 94.5 128 ALA A N 1
ATOM 1037 C CA . ALA A 1 128 ? -1.833 -25.703 -11.852 1 94.5 128 ALA A CA 1
ATOM 1038 C C . ALA A 1 128 ? -1.353 -24.25 -11.953 1 94.5 128 ALA A C 1
ATOM 1040 O O . ALA A 1 128 ? -1.928 -23.359 -11.328 1 94.5 128 ALA A O 1
ATOM 1041 N N . THR A 1 129 ? -0.348 -24 -12.695 1 95.56 129 THR A N 1
ATOM 1042 C CA . THR A 1 129 ? 0.183 -22.672 -12.914 1 95.56 129 THR A CA 1
ATOM 1043 C C . THR A 1 129 ? -0.835 -21.797 -13.641 1 95.56 129 THR A C 1
ATOM 1045 O O . THR A 1 129 ? -1.063 -20.641 -13.25 1 95.56 129 THR A O 1
ATOM 1048 N N . LYS A 1 130 ? -1.444 -22.344 -14.688 1 95.5 130 LYS A N 1
ATOM 1049 C CA . LYS A 1 130 ? -2.471 -21.625 -15.422 1 95.5 130 LYS A CA 1
ATOM 1050 C C . LYS A 1 130 ? -3.617 -21.203 -14.508 1 95.5 130 LYS A C 1
ATOM 1052 O O . LYS A 1 130 ? -4.078 -20.062 -14.562 1 95.5 130 LYS A O 1
ATOM 1057 N N . GLU A 1 131 ? -4.004 -22.125 -13.703 1 96.44 131 GLU A N 1
ATOM 1058 C CA . GLU A 1 131 ? -5.102 -21.859 -12.773 1 96.44 131 GLU A CA 1
ATOM 1059 C C . GLU A 1 131 ? -4.73 -20.75 -11.781 1 96.44 131 GLU A C 1
ATOM 1061 O O . GLU A 1 131 ? -5.551 -19.891 -11.477 1 96.44 131 GLU A O 1
ATOM 1066 N N . ARG A 1 132 ? -3.529 -20.75 -11.312 1 97.06 132 ARG A N 1
ATOM 1067 C CA . ARG A 1 132 ? -3.078 -19.766 -10.336 1 97.06 132 ARG A CA 1
ATOM 1068 C C . ARG A 1 132 ? -3.039 -18.375 -10.945 1 97.06 132 ARG A C 1
ATOM 1070 O O . ARG A 1 132 ? -3.389 -17.391 -10.281 1 97.06 132 ARG A O 1
ATOM 1077 N N . ILE A 1 133 ? -2.6 -18.281 -12.18 1 97.25 133 ILE A N 1
ATOM 1078 C CA . ILE A 1 133 ? -2.596 -17 -12.875 1 97.25 133 ILE A CA 1
ATOM 1079 C C . ILE A 1 133 ? -4.027 -16.5 -13.047 1 97.25 133 ILE A C 1
ATOM 1081 O O . ILE A 1 133 ? -4.316 -15.328 -12.797 1 97.25 133 ILE A O 1
ATOM 1085 N N . ARG A 1 134 ? -4.91 -17.406 -13.398 1 97.25 134 ARG A N 1
ATOM 1086 C CA . ARG A 1 134 ? -6.312 -17.031 -13.586 1 97.25 134 ARG A CA 1
ATOM 1087 C C . ARG A 1 134 ? -6.949 -16.594 -12.273 1 97.25 134 ARG A C 1
ATOM 1089 O O . ARG A 1 134 ? -7.711 -15.625 -12.242 1 97.25 134 ARG A O 1
ATOM 1096 N N . ASN A 1 135 ? -6.633 -17.297 -11.219 1 97.75 135 ASN A N 1
ATOM 1097 C CA . ASN A 1 135 ? -7.156 -16.922 -9.906 1 97.75 135 ASN A CA 1
ATOM 1098 C C . ASN A 1 135 ? -6.684 -15.531 -9.484 1 97.75 135 ASN A C 1
ATOM 1100 O O . ASN A 1 135 ? -7.469 -14.742 -8.969 1 97.75 135 ASN A O 1
ATOM 1104 N N . MET A 1 136 ? -5.438 -15.266 -9.734 1 98.12 136 MET A N 1
ATOM 1105 C CA . MET A 1 136 ? -4.891 -13.953 -9.406 1 98.12 136 MET A CA 1
ATOM 1106 C C . MET A 1 136 ? -5.539 -12.875 -10.266 1 98.12 136 MET A C 1
ATOM 1108 O O . MET A 1 136 ? -5.879 -11.797 -9.766 1 98.12 136 MET A O 1
ATOM 1112 N N . LEU A 1 137 ? -5.711 -13.172 -11.539 1 98.25 137 LEU A N 1
ATOM 1113 C CA . LEU A 1 137 ? -6.371 -12.242 -12.445 1 98.25 137 LEU A CA 1
ATOM 1114 C C . LEU A 1 137 ? -7.785 -11.93 -11.961 1 98.25 137 LEU A C 1
ATOM 1116 O O . LEU A 1 137 ? -8.164 -10.758 -11.859 1 98.25 137 LEU A O 1
ATOM 1120 N N . ASN A 1 138 ? -8.516 -12.969 -11.641 1 97.06 138 ASN A N 1
ATOM 1121 C CA . ASN A 1 138 ? -9.883 -12.797 -11.18 1 97.06 138 ASN A CA 1
ATOM 1122 C C . ASN A 1 138 ? -9.945 -11.953 -9.906 1 97.06 138 ASN A C 1
ATOM 1124 O O . ASN A 1 138 ? -10.836 -11.117 -9.75 1 97.06 138 ASN A O 1
ATOM 1128 N N . PHE A 1 139 ? -9.078 -12.195 -9.094 1 97.5 139 PHE A N 1
ATOM 1129 C CA . PHE A 1 139 ? -9.031 -11.445 -7.844 1 97.5 139 PHE A CA 1
ATOM 1130 C C . PHE A 1 139 ? -8.75 -9.969 -8.109 1 97.5 139 PHE A C 1
ATOM 1132 O O . PHE A 1 139 ? -9.477 -9.102 -7.621 1 97.5 139 PHE A O 1
ATOM 1139 N N . VAL A 1 140 ? -7.707 -9.664 -8.828 1 97.81 140 VAL A N 1
ATOM 1140 C CA . VAL A 1 140 ? -7.301 -8.281 -9.086 1 97.81 140 VAL A CA 1
ATOM 1141 C C . VAL A 1 140 ? -8.383 -7.566 -9.891 1 97.81 140 VAL A C 1
ATOM 1143 O O . VAL A 1 140 ? -8.664 -6.387 -9.656 1 97.81 140 VAL A O 1
ATOM 1146 N N . GLU A 1 141 ? -8.977 -8.258 -10.836 1 97.06 141 GLU A N 1
ATOM 1147 C CA . GLU A 1 141 ? -10.086 -7.695 -11.586 1 97.06 141 GLU A CA 1
ATOM 1148 C C . GLU A 1 141 ? -11.266 -7.367 -10.672 1 97.06 141 GLU A C 1
ATOM 1150 O O . GLU A 1 141 ? -11.883 -6.309 -10.797 1 97.06 141 GLU A O 1
ATOM 1155 N N . GLY A 1 142 ? -11.586 -8.297 -9.82 1 94.62 142 GLY A N 1
ATOM 1156 C CA . GLY A 1 142 ? -12.648 -8.055 -8.859 1 94.62 142 GLY A CA 1
ATOM 1157 C C . GLY A 1 142 ? -12.391 -6.844 -7.977 1 94.62 142 GLY A C 1
ATOM 1158 O O . GLY A 1 142 ? -13.297 -6.047 -7.723 1 94.62 142 GLY A O 1
ATOM 1159 N N . THR A 1 143 ? -11.195 -6.715 -7.488 1 95.19 143 THR A N 1
ATOM 1160 C CA . THR A 1 143 ? -10.812 -5.574 -6.66 1 95.19 143 THR A CA 1
ATOM 1161 C C . THR A 1 143 ? -10.938 -4.273 -7.445 1 95.19 143 THR A C 1
ATOM 1163 O O . THR A 1 143 ? -11.398 -3.264 -6.914 1 95.19 143 THR A O 1
ATOM 1166 N N . SER A 1 144 ? -10.461 -4.312 -8.711 1 95.69 144 SER A N 1
ATOM 1167 C CA . SER A 1 144 ? -10.555 -3.137 -9.562 1 95.69 144 SER A CA 1
ATOM 1168 C C . SER A 1 144 ? -12.008 -2.732 -9.797 1 95.69 144 SER A C 1
ATOM 1170 O O . SER A 1 144 ? -12.344 -1.549 -9.719 1 95.69 144 SER A O 1
ATOM 1172 N N . ASP A 1 145 ? -12.812 -3.715 -10.047 1 93.94 145 ASP A N 1
ATOM 1173 C CA . ASP A 1 145 ? -14.234 -3.459 -10.258 1 93.94 145 ASP A CA 1
ATOM 1174 C C . ASP A 1 145 ? -14.883 -2.881 -9.008 1 93.94 145 ASP A C 1
ATOM 1176 O O . ASP A 1 145 ? -15.711 -1.972 -9.094 1 93.94 145 ASP A O 1
ATOM 1180 N N . TRP A 1 146 ? -14.523 -3.406 -7.957 1 92.38 146 TRP A N 1
ATOM 1181 C CA . TRP A 1 146 ? -15.047 -2.914 -6.684 1 92.38 146 TRP A CA 1
ATOM 1182 C C . TRP A 1 146 ? -14.664 -1.454 -6.465 1 92.38 146 TRP A C 1
ATOM 1184 O O . TRP A 1 146 ? -15.5 -0.638 -6.07 1 92.38 146 TRP A O 1
ATOM 1194 N N . TYR A 1 147 ? -13.438 -1.173 -6.699 1 93.94 147 TYR A N 1
ATOM 1195 C CA . TYR A 1 147 ? -12.977 0.205 -6.574 1 93.94 147 TYR A CA 1
ATOM 1196 C C . TYR A 1 147 ? -13.82 1.144 -7.43 1 93.94 147 TYR A C 1
ATOM 1198 O O . TYR A 1 147 ? -14.195 2.23 -6.984 1 93.94 147 TYR A O 1
ATOM 1206 N N . GLU A 1 148 ? -14.117 0.764 -8.641 1 93.06 148 GLU A N 1
ATOM 1207 C CA . GLU A 1 148 ? -14.875 1.608 -9.555 1 93.06 148 GLU A CA 1
ATOM 1208 C C . GLU A 1 148 ? -16.266 1.901 -9.008 1 93.06 148 GLU A C 1
ATOM 1210 O O . GLU A 1 148 ? -16.844 2.963 -9.273 1 93.06 148 GLU A O 1
ATOM 1215 N N . LYS A 1 149 ? -16.75 1.031 -8.219 1 87.56 149 LYS A N 1
ATOM 1216 C CA . LYS A 1 149 ? -18.094 1.19 -7.664 1 87.56 149 LYS A CA 1
ATOM 1217 C C . LYS A 1 149 ? -18.062 2.059 -6.41 1 87.56 149 LYS A C 1
ATOM 1219 O O . LYS A 1 149 ? -19 2.816 -6.156 1 87.56 149 LYS A O 1
ATOM 1224 N N . ILE A 1 150 ? -17 2.027 -5.695 1 88.38 150 ILE A N 1
ATOM 1225 C CA . ILE A 1 150 ? -17.031 2.641 -4.371 1 88.38 150 ILE A CA 1
ATOM 1226 C C . ILE A 1 150 ? -16.359 4.008 -4.41 1 88.38 150 ILE A C 1
ATOM 1228 O O . ILE A 1 150 ? -16.562 4.832 -3.518 1 88.38 150 ILE A O 1
ATOM 1232 N N . HIS A 1 151 ? -15.555 4.262 -5.406 1 88.81 151 HIS A N 1
ATOM 1233 C CA . HIS A 1 151 ? -14.734 5.465 -5.406 1 88.81 151 HIS A CA 1
ATOM 1234 C C . HIS A 1 151 ? -15.594 6.719 -5.523 1 88.81 151 HIS A C 1
ATOM 1236 O O . HIS A 1 151 ? -15.148 7.816 -5.168 1 88.81 151 HIS A O 1
ATOM 1242 N N . GLU A 1 152 ? -16.859 6.578 -5.906 1 86.69 152 GLU A N 1
ATOM 1243 C CA . GLU A 1 152 ? -17.719 7.734 -6.078 1 86.69 152 GLU A CA 1
ATOM 1244 C C . GLU A 1 152 ? -18.625 7.93 -4.863 1 86.69 152 GLU A C 1
ATOM 1246 O O . GLU A 1 152 ? -19.375 8.906 -4.785 1 86.69 152 GLU A O 1
ATOM 1251 N N . VAL A 1 153 ? -18.609 6.949 -3.979 1 87.94 153 VAL A N 1
ATOM 1252 C CA . VAL A 1 153 ? -19.453 7.02 -2.787 1 87.94 153 VAL A CA 1
ATOM 1253 C C . VAL A 1 153 ? -18.984 8.172 -1.896 1 87.94 153 VAL A C 1
ATOM 1255 O O . VAL A 1 153 ? -17.797 8.305 -1.615 1 87.94 153 VAL A O 1
ATOM 1258 N N . PRO A 1 154 ? -19.922 8.992 -1.477 1 91.12 154 PRO A N 1
ATOM 1259 C CA . PRO A 1 154 ? -19.547 10.125 -0.624 1 91.12 154 PRO A CA 1
ATOM 1260 C C . PRO A 1 154 ? -18.859 9.695 0.664 1 91.12 154 PRO A C 1
ATOM 1262 O O . PRO A 1 154 ? -19.156 8.625 1.205 1 91.12 154 PRO A O 1
ATOM 1265 N N . SER A 1 155 ? -18 10.555 1.137 1 90 155 SER A N 1
ATOM 1266 C CA . SER A 1 155 ? -17.188 10.242 2.312 1 90 155 SER A CA 1
ATOM 1267 C C . SER A 1 155 ? -18.062 9.977 3.531 1 90 155 SER A C 1
ATOM 1269 O O . SER A 1 155 ? -17.719 9.148 4.383 1 90 155 SER A O 1
ATOM 1271 N N . SER A 1 156 ? -19.125 10.719 3.682 1 90.12 156 SER A N 1
ATOM 1272 C CA . SER A 1 156 ? -20.047 10.516 4.801 1 90.12 156 SER A CA 1
ATOM 1273 C C . SER A 1 156 ? -20.609 9.102 4.812 1 90.12 156 SER A C 1
ATOM 1275 O O . SER A 1 156 ? -20.688 8.469 5.871 1 90.12 156 SER A O 1
ATOM 1277 N N . THR A 1 157 ? -20.891 8.594 3.635 1 86.94 157 THR A N 1
ATOM 1278 C CA . THR A 1 157 ? -21.406 7.234 3.494 1 86.94 157 THR A CA 1
ATOM 1279 C C . THR A 1 157 ? -20.297 6.219 3.77 1 86.94 157 THR A C 1
ATOM 1281 O O . THR A 1 157 ? -20.531 5.203 4.426 1 86.94 157 THR A O 1
ATOM 1284 N N . LEU A 1 158 ? -19.109 6.453 3.303 1 87.19 158 LEU A N 1
ATOM 1285 C CA . LEU A 1 158 ? -17.984 5.555 3.529 1 87.19 158 LEU A CA 1
ATOM 1286 C C . LEU A 1 158 ? -17.656 5.445 5.016 1 87.19 158 LEU A C 1
ATOM 1288 O O . LEU A 1 158 ? -17.359 4.355 5.516 1 87.19 158 LEU A O 1
ATOM 1292 N N . THR A 1 159 ? -17.734 6.559 5.707 1 89.19 159 THR A N 1
ATOM 1293 C CA . THR A 1 159 ? -17.5 6.574 7.148 1 89.19 159 THR A CA 1
ATOM 1294 C C . THR A 1 159 ? -18.516 5.695 7.871 1 89.19 159 THR A C 1
ATOM 1296 O O . THR A 1 159 ? -18.156 4.934 8.773 1 89.19 159 THR A O 1
ATOM 1299 N N . LYS A 1 160 ? -19.719 5.781 7.469 1 86.5 160 LYS A N 1
ATOM 1300 C CA . LYS A 1 160 ? -20.766 4.961 8.07 1 86.5 160 LYS A CA 1
ATOM 1301 C C . LYS A 1 160 ? -20.516 3.479 7.797 1 86.5 160 LYS A C 1
ATOM 1303 O O . LYS A 1 160 ? -20.719 2.643 8.68 1 86.5 160 LYS A O 1
ATOM 1308 N N . LEU A 1 161 ? -20.125 3.217 6.605 1 82.19 161 LEU A N 1
ATOM 1309 C CA . LEU A 1 161 ? -19.828 1.839 6.238 1 82.19 161 LEU A CA 1
ATOM 1310 C C . LEU A 1 161 ? -18.672 1.294 7.074 1 82.19 161 LEU A C 1
ATOM 1312 O O . LEU A 1 161 ? -18.719 0.148 7.531 1 82.19 161 LEU A O 1
ATOM 1316 N N . MET A 1 162 ? -17.672 2.045 7.27 1 83.38 162 MET A N 1
ATOM 1317 C CA . MET A 1 162 ? -16.531 1.651 8.078 1 83.38 162 MET A CA 1
ATOM 1318 C C . MET A 1 162 ? -16.938 1.385 9.516 1 83.38 162 MET A C 1
ATOM 1320 O O . MET A 1 162 ? -16.438 0.455 10.148 1 83.38 162 MET A O 1
ATOM 1324 N N . LYS A 1 163 ? -17.891 2.129 9.961 1 84.19 163 LYS A N 1
ATOM 1325 C CA . LYS A 1 163 ? -18.344 1.993 11.344 1 84.19 163 LYS A CA 1
ATOM 1326 C C . LYS A 1 163 ? -19.219 0.751 11.516 1 84.19 163 LYS A C 1
ATOM 1328 O O . LYS A 1 163 ? -19.219 0.125 12.578 1 84.19 163 LYS A O 1
ATOM 1333 N N . LEU A 1 164 ? -19.891 0.417 10.469 1 77.62 164 LEU A N 1
ATOM 1334 C CA . LEU A 1 164 ? -20.766 -0.75 10.531 1 77.62 164 LEU A CA 1
ATOM 1335 C C . LEU A 1 164 ? -19.953 -2.039 10.531 1 77.62 164 LEU A C 1
ATOM 1337 O O . LEU A 1 164 ? -20.328 -3.02 11.172 1 77.62 164 LEU A O 1
ATOM 1341 N N . GLY A 1 165 ? -18.828 -2.02 9.867 1 71.12 165 GLY A N 1
ATOM 1342 C CA . GLY A 1 165 ? -17.969 -3.189 9.805 1 71.12 165 GLY A CA 1
ATOM 1343 C C . GLY A 1 165 ? -18.688 -4.434 9.312 1 71.12 165 GLY A C 1
ATOM 1344 O O . GLY A 1 165 ? -19.125 -4.492 8.164 1 71.12 165 GLY A O 1
ATOM 1345 N N . VAL A 1 166 ? -18.828 -5.426 10.281 1 64.81 166 VAL A N 1
ATOM 1346 C CA . VAL A 1 166 ? -19.391 -6.754 10.047 1 64.81 166 VAL A CA 1
ATOM 1347 C C . VAL A 1 166 ? -20.891 -6.648 9.852 1 64.81 166 VAL A C 1
ATOM 1349 O O . VAL A 1 166 ? -21.5 -7.512 9.219 1 64.81 166 VAL A O 1
ATOM 1352 N N . GLY A 1 167 ? -21.328 -5.613 10.305 1 68.19 167 GLY A N 1
ATOM 1353 C CA . GLY A 1 167 ? -22.766 -5.465 10.133 1 68.19 167 GLY A CA 1
ATOM 1354 C C . GLY A 1 167 ? -23.203 -5.543 8.68 1 68.19 167 GLY A C 1
ATOM 1355 O O . GLY A 1 167 ? -24.312 -5.988 8.383 1 68.19 167 GLY A O 1
ATOM 1356 N N . ILE A 1 168 ? -22.312 -5.312 7.832 1 68.12 168 I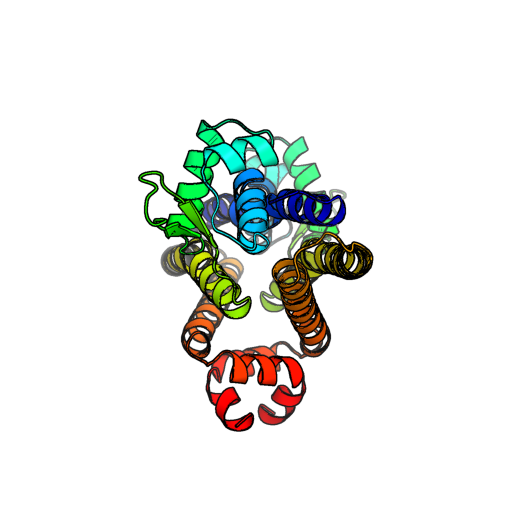LE A N 1
ATOM 1357 C CA . ILE A 1 168 ? -22.609 -5.355 6.406 1 68.12 168 ILE A CA 1
ATOM 1358 C C . ILE A 1 168 ? -22.75 -6.809 5.949 1 68.12 168 ILE A C 1
ATOM 1360 O O . ILE A 1 168 ? -23.484 -7.102 5.008 1 68.12 168 ILE A O 1
ATOM 1364 N N . THR A 1 169 ? -22.078 -7.695 6.668 1 67.12 169 THR A N 1
ATOM 1365 C CA . THR A 1 169 ? -22.094 -9.102 6.293 1 67.12 169 THR A CA 1
ATOM 1366 C C . THR A 1 169 ? -23.484 -9.703 6.5 1 67.12 169 THR A C 1
ATOM 1368 O O . THR A 1 169 ? -23.844 -10.695 5.859 1 67.12 169 THR A O 1
ATOM 1371 N N . LYS A 1 170 ? -24.156 -9.172 7.434 1 67.94 170 LYS A N 1
ATOM 1372 C CA . LYS A 1 170 ? -25.484 -9.695 7.723 1 67.94 170 LYS A CA 1
ATOM 1373 C C . LYS A 1 170 ? -26.422 -9.508 6.527 1 67.94 170 LYS A C 1
ATOM 1375 O O . LYS A 1 170 ? -27.422 -10.203 6.41 1 67.94 170 LYS A O 1
ATOM 1380 N N . PHE A 1 171 ? -26.031 -8.672 5.688 1 62.78 171 PHE A N 1
ATOM 1381 C CA . PHE A 1 171 ? -26.906 -8.391 4.559 1 62.78 171 PHE A CA 1
ATOM 1382 C C . PHE A 1 171 ? -26.516 -9.227 3.346 1 62.78 171 PHE A C 1
ATOM 1384 O O . PHE A 1 171 ? -27.219 -9.211 2.328 1 62.78 171 PHE A O 1
ATOM 1391 N N . VAL A 1 172 ? -25.453 -9.781 3.371 1 61.31 172 VAL A N 1
ATOM 1392 C CA . VAL A 1 172 ? -24.969 -10.508 2.205 1 61.31 172 VAL A CA 1
ATOM 1393 C C . VAL A 1 172 ? -25.094 -12.008 2.436 1 61.31 172 VAL A C 1
ATOM 1395 O O . VAL A 1 172 ? -24.734 -12.812 1.573 1 61.31 172 VAL A O 1
ATOM 1398 N N . LYS A 1 173 ? -25.656 -12.594 3.525 1 52.94 173 LYS A N 1
ATOM 1399 C CA . LYS A 1 173 ? -25.984 -14.008 3.66 1 52.94 173 LYS A CA 1
ATOM 1400 C C . LYS A 1 173 ? -27.109 -14.406 2.713 1 52.94 173 LYS A C 1
ATOM 1402 O O . LYS A 1 173 ? -28.031 -13.625 2.475 1 52.94 173 LYS A O 1
ATOM 1407 N N . MET B 1 1 ? 10.695 -26.609 -12.242 1 72.31 1 MET B N 1
ATOM 1408 C CA . MET B 1 1 ? 9.766 -25.781 -13 1 72.31 1 MET B CA 1
ATOM 1409 C C . MET B 1 1 ? 10.484 -25.047 -14.133 1 72.31 1 MET B C 1
ATOM 1411 O O . MET B 1 1 ? 11.656 -24.703 -14.008 1 72.31 1 MET B O 1
ATOM 1415 N N . ARG B 1 2 ? 9.945 -25.172 -15.367 1 80.5 2 ARG B N 1
ATOM 1416 C CA . ARG B 1 2 ? 10.477 -24.406 -16.484 1 80.5 2 ARG B CA 1
ATOM 1417 C C . ARG B 1 2 ? 9.844 -23.016 -16.547 1 80.5 2 ARG B C 1
ATOM 1419 O O . ARG B 1 2 ? 8.633 -22.875 -16.391 1 80.5 2 ARG B O 1
ATOM 1426 N N . MET B 1 3 ? 10.742 -22.047 -16.656 1 86.94 3 MET B N 1
ATOM 1427 C CA . MET B 1 3 ? 10.281 -20.656 -16.75 1 86.94 3 MET B CA 1
ATOM 1428 C C . MET B 1 3 ? 9.898 -20.312 -18.188 1 86.94 3 MET B C 1
ATOM 1430 O O . MET B 1 3 ? 10.75 -19.922 -18.984 1 86.94 3 MET B O 1
ATOM 1434 N N . SER B 1 4 ? 8.633 -20.516 -18.5 1 90.5 4 SER B N 1
ATOM 1435 C CA . SER B 1 4 ? 8.18 -20.078 -19.812 1 90.5 4 SER B CA 1
ATOM 1436 C C . SER B 1 4 ? 8.234 -18.547 -19.938 1 90.5 4 SER B C 1
ATOM 1438 O O . SER B 1 4 ? 8.367 -17.844 -18.938 1 90.5 4 SER B O 1
ATOM 1440 N N . PRO B 1 5 ? 8.148 -18 -21.156 1 91.81 5 PRO B N 1
ATOM 1441 C CA . PRO B 1 5 ? 8.148 -16.547 -21.328 1 91.81 5 PRO B CA 1
ATOM 1442 C C . PRO B 1 5 ? 7.027 -15.859 -20.547 1 91.81 5 PRO B C 1
ATOM 1444 O O . PRO B 1 5 ? 7.234 -14.773 -19.984 1 91.81 5 PRO B O 1
ATOM 1447 N N . ALA B 1 6 ? 5.898 -16.469 -20.484 1 93.31 6 ALA B N 1
ATOM 1448 C CA . ALA B 1 6 ? 4.777 -15.883 -19.766 1 93.31 6 ALA B CA 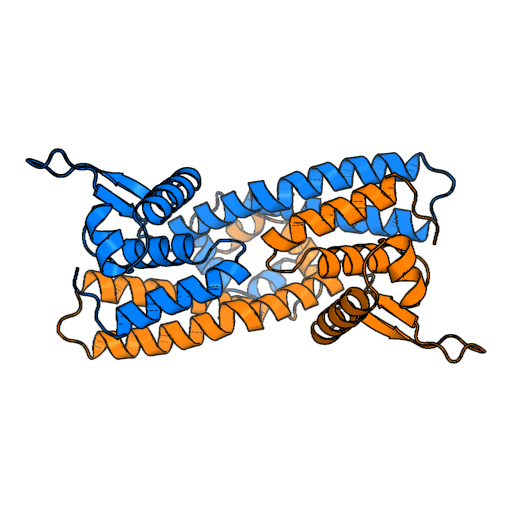1
ATOM 1449 C C . ALA B 1 6 ? 5.043 -15.859 -18.266 1 93.31 6 ALA B C 1
ATOM 1451 O O . ALA B 1 6 ? 4.766 -14.859 -17.594 1 93.31 6 ALA B O 1
ATOM 1452 N N . ILE B 1 7 ? 5.586 -16.922 -17.781 1 94.44 7 ILE B N 1
ATOM 1453 C CA . ILE B 1 7 ? 5.91 -17.016 -16.359 1 94.44 7 ILE B CA 1
ATOM 1454 C C . ILE B 1 7 ? 7.008 -16 -16.016 1 94.44 7 ILE B C 1
ATOM 1456 O O . ILE B 1 7 ? 6.953 -15.336 -14.984 1 94.44 7 ILE B O 1
ATOM 1460 N N . GLU B 1 8 ? 7.953 -15.938 -16.922 1 95.75 8 GLU B N 1
ATOM 1461 C CA . GLU B 1 8 ? 9.031 -14.969 -16.734 1 95.75 8 GLU B CA 1
ATOM 1462 C C . GLU B 1 8 ? 8.484 -13.547 -16.672 1 95.75 8 GLU B C 1
ATOM 1464 O O . GLU B 1 8 ? 8.883 -12.766 -15.812 1 95.75 8 GLU B O 1
ATOM 1469 N N . LYS B 1 9 ? 7.602 -13.227 -17.547 1 96.06 9 LYS B N 1
ATOM 1470 C CA . LYS B 1 9 ? 6.984 -11.898 -17.562 1 96.06 9 LYS B CA 1
ATOM 1471 C C . LYS B 1 9 ? 6.246 -11.625 -16.25 1 96.06 9 LYS B C 1
ATOM 1473 O O . LYS B 1 9 ? 6.324 -10.516 -15.711 1 96.06 9 LYS B O 1
ATOM 1478 N N . TYR B 1 10 ? 5.543 -12.617 -15.766 1 97.94 10 TYR B N 1
ATOM 1479 C CA . TYR B 1 10 ? 4.832 -12.523 -14.492 1 97.94 10 TYR B CA 1
ATOM 1480 C C . TYR B 1 10 ? 5.793 -12.211 -13.352 1 97.94 10 TYR B C 1
ATOM 1482 O O . TYR B 1 10 ? 5.59 -11.25 -12.609 1 97.94 10 TYR B O 1
ATOM 1490 N N . VAL B 1 11 ? 6.812 -12.938 -13.258 1 98 11 VAL B N 1
ATOM 1491 C CA . VAL B 1 11 ? 7.777 -12.836 -12.164 1 98 11 VAL B CA 1
ATOM 1492 C C . VAL B 1 11 ? 8.492 -11.492 -12.234 1 98 11 VAL B C 1
ATOM 1494 O O . VAL B 1 11 ? 8.664 -10.812 -11.219 1 98 11 VAL B O 1
ATOM 1497 N N . LEU B 1 12 ? 8.859 -11.078 -13.453 1 97.56 12 LEU B N 1
ATOM 1498 C CA . LEU B 1 12 ? 9.555 -9.805 -13.641 1 97.56 12 LEU B CA 1
ATOM 1499 C C . LEU B 1 12 ? 8.648 -8.633 -13.273 1 97.56 12 LEU B C 1
ATOM 1501 O O . LEU B 1 12 ? 9.102 -7.684 -12.625 1 97.56 12 LEU B O 1
ATOM 1505 N N . HIS B 1 13 ? 7.418 -8.727 -13.68 1 98.12 13 HIS B N 1
ATOM 1506 C CA . HIS B 1 13 ? 6.473 -7.66 -13.352 1 98.12 13 HIS B CA 1
ATOM 1507 C C . HIS B 1 13 ? 6.301 -7.523 -11.844 1 98.12 13 HIS B C 1
ATOM 1509 O O . HIS B 1 13 ? 6.32 -6.414 -11.312 1 98.12 13 HIS B O 1
ATOM 1515 N N . TRP B 1 14 ? 6.109 -8.656 -11.156 1 98.12 14 TRP B N 1
ATOM 1516 C CA . TRP B 1 14 ? 5.965 -8.617 -9.703 1 98.12 14 TRP B CA 1
ATOM 1517 C C . TRP B 1 14 ? 7.184 -7.98 -9.047 1 98.12 14 TRP B C 1
ATOM 1519 O O . TRP B 1 14 ? 7.059 -7.246 -8.07 1 98.12 14 TRP B O 1
ATOM 1529 N N . GLY B 1 15 ? 8.344 -8.266 -9.578 1 97.94 15 GLY B N 1
ATOM 1530 C CA . GLY B 1 15 ? 9.562 -7.637 -9.086 1 97.94 15 GLY B CA 1
ATOM 1531 C C . GLY B 1 15 ? 9.547 -6.125 -9.227 1 97.94 15 GLY B C 1
ATOM 1532 O O . GLY B 1 15 ? 9.945 -5.41 -8.305 1 97.94 15 GLY B O 1
ATOM 1533 N N . GLU B 1 16 ? 9.078 -5.668 -10.359 1 96.31 16 GLU B N 1
ATOM 1534 C CA . GLU B 1 16 ? 8.977 -4.23 -10.602 1 96.31 16 GLU B CA 1
ATOM 1535 C C . GLU B 1 16 ? 8.008 -3.572 -9.633 1 96.31 16 GLU B C 1
ATOM 1537 O O . GLU B 1 16 ? 8.266 -2.475 -9.133 1 96.31 16 GLU B O 1
ATOM 1542 N N . MET B 1 17 ? 6.957 -4.25 -9.359 1 96.44 17 MET B N 1
ATOM 1543 C CA . MET B 1 17 ? 5.926 -3.709 -8.477 1 96.44 17 MET B CA 1
ATOM 1544 C C . MET B 1 17 ? 6.383 -3.748 -7.02 1 96.44 17 MET B C 1
ATOM 1546 O O . MET B 1 17 ? 5.887 -2.984 -6.188 1 96.44 17 MET B O 1
ATOM 1550 N N . GLY B 1 18 ? 7.309 -4.609 -6.715 1 95.06 18 GLY B N 1
ATOM 1551 C CA . GLY B 1 18 ? 7.766 -4.797 -5.348 1 95.06 18 GLY B CA 1
ATOM 1552 C C . GLY B 1 18 ? 8.102 -3.494 -4.645 1 95.06 18 GLY B C 1
ATOM 1553 O O . GLY B 1 18 ? 7.609 -3.232 -3.545 1 95.06 18 GLY B O 1
ATOM 1554 N N . THR B 1 19 ? 8.781 -2.678 -5.297 1 90.06 19 THR B N 1
ATOM 1555 C CA . THR B 1 19 ? 9.195 -1.414 -4.703 1 90.06 19 THR B CA 1
ATOM 1556 C C . THR B 1 19 ? 7.992 -0.509 -4.457 1 90.06 19 THR B C 1
ATOM 1558 O O . THR B 1 19 ? 7.922 0.169 -3.43 1 90.06 19 THR B O 1
ATOM 1561 N N . ARG B 1 20 ? 7.059 -0.559 -5.332 1 92.06 20 ARG B N 1
ATOM 1562 C CA . ARG B 1 20 ? 5.844 0.224 -5.148 1 92.06 20 ARG B CA 1
ATOM 1563 C C . ARG B 1 20 ? 5.031 -0.289 -3.965 1 92.06 20 ARG B C 1
ATOM 1565 O O . ARG B 1 20 ? 4.336 0.483 -3.301 1 92.06 20 ARG B O 1
ATOM 1572 N N . TRP B 1 21 ? 5.184 -1.589 -3.75 1 93.75 21 TRP B N 1
ATOM 1573 C CA . TRP B 1 21 ? 4.426 -2.217 -2.67 1 93.75 21 TRP B CA 1
ATOM 1574 C C . TRP B 1 21 ? 5.242 -2.246 -1.382 1 93.75 21 TRP B C 1
ATOM 1576 O O . TRP B 1 21 ? 4.859 -2.91 -0.415 1 93.75 21 TRP B O 1
ATOM 1586 N N . GLY B 1 22 ? 6.406 -1.621 -1.376 1 90.88 22 GLY B N 1
ATOM 1587 C CA . GLY B 1 22 ? 7.18 -1.488 -0.151 1 90.88 22 GLY B CA 1
ATOM 1588 C C . GLY B 1 22 ? 8.086 -2.676 0.114 1 90.88 22 GLY B C 1
ATOM 1589 O O . GLY B 1 22 ? 8.5 -2.906 1.253 1 90.88 22 GLY B O 1
ATOM 1590 N N . THR B 1 23 ? 8.312 -3.492 -0.844 1 92.5 23 THR B N 1
ATOM 1591 C CA . THR B 1 23 ? 9.211 -4.633 -0.718 1 92.5 23 THR B CA 1
ATOM 1592 C C . THR B 1 23 ? 10.297 -4.586 -1.789 1 92.5 23 THR B C 1
ATOM 1594 O O . THR B 1 23 ? 10.188 -3.838 -2.762 1 92.5 23 THR B O 1
ATOM 1597 N N . ASN B 1 24 ? 11.352 -5.277 -1.539 1 93.5 24 ASN B N 1
ATOM 1598 C CA . ASN B 1 24 ? 12.406 -5.254 -2.545 1 93.5 24 ASN B CA 1
ATOM 1599 C C . ASN B 1 24 ? 12.086 -6.164 -3.723 1 93.5 24 ASN B C 1
ATOM 1601 O O . ASN B 1 24 ? 11.211 -7.027 -3.623 1 93.5 24 ASN B O 1
ATOM 1605 N N . ARG B 1 25 ? 12.789 -6.012 -4.746 1 96.81 25 ARG B N 1
ATOM 1606 C CA . ARG B 1 25 ? 12.562 -6.656 -6.035 1 96.81 25 ARG B CA 1
ATOM 1607 C C . ARG B 1 25 ? 12.68 -8.172 -5.914 1 96.81 25 ARG B C 1
ATOM 1609 O O . ARG B 1 25 ? 11.805 -8.906 -6.379 1 96.81 25 ARG B O 1
ATOM 1616 N N . THR B 1 26 ? 13.68 -8.688 -5.285 1 98.19 26 THR B N 1
ATOM 1617 C CA . THR B 1 26 ? 13.938 -10.117 -5.223 1 98.19 26 THR B CA 1
ATOM 1618 C C . THR B 1 26 ? 12.898 -10.82 -4.359 1 98.19 26 THR B C 1
ATOM 1620 O O . THR B 1 26 ? 12.43 -11.906 -4.703 1 98.19 26 THR B O 1
ATOM 1623 N N . VAL B 1 27 ? 12.492 -10.203 -3.25 1 98.38 27 VAL B N 1
ATOM 1624 C CA . VAL B 1 27 ? 11.445 -10.75 -2.391 1 98.38 27 VAL B CA 1
ATOM 1625 C C . VAL B 1 27 ? 10.164 -10.938 -3.195 1 98.38 27 VAL B C 1
ATOM 1627 O O . VAL B 1 27 ? 9.555 -12.008 -3.166 1 98.38 27 VAL B O 1
ATOM 1630 N N . ALA B 1 28 ? 9.852 -9.898 -3.979 1 98.31 28 ALA B N 1
ATOM 1631 C CA . ALA B 1 28 ? 8.633 -9.945 -4.789 1 98.31 28 ALA B CA 1
ATOM 1632 C C . ALA B 1 28 ? 8.734 -11.008 -5.875 1 98.31 28 ALA B C 1
ATOM 1634 O O . ALA B 1 28 ? 7.77 -11.727 -6.137 1 98.31 28 ALA B O 1
ATOM 1635 N N . GLN B 1 29 ? 9.883 -11.172 -6.477 1 98.69 29 GLN B N 1
ATOM 1636 C CA . GLN B 1 29 ? 10.086 -12.156 -7.531 1 98.69 29 GLN B CA 1
ATOM 1637 C C . GLN B 1 29 ? 10.008 -13.578 -6.98 1 98.69 29 GLN B C 1
ATOM 1639 O O . GLN B 1 29 ? 9.414 -14.453 -7.605 1 98.69 29 GLN B O 1
ATOM 1644 N N . ILE B 1 30 ? 10.57 -13.75 -5.836 1 98.75 30 ILE B N 1
ATOM 1645 C CA . ILE B 1 30 ? 10.539 -15.078 -5.23 1 98.75 30 ILE B CA 1
ATOM 1646 C C . ILE B 1 30 ? 9.102 -15.445 -4.855 1 98.75 30 ILE B C 1
ATOM 1648 O O . ILE B 1 30 ? 8.664 -16.578 -5.078 1 98.75 30 ILE B O 1
ATOM 1652 N N . GLN B 1 31 ? 8.398 -14.492 -4.289 1 98.62 31 GLN B N 1
ATOM 1653 C CA . GLN B 1 31 ? 6.996 -14.727 -3.955 1 98.62 31 GLN B CA 1
ATOM 1654 C C . GLN B 1 31 ? 6.195 -15.117 -5.191 1 98.62 31 GLN B C 1
ATOM 1656 O O . GLN B 1 31 ? 5.418 -16.078 -5.152 1 98.62 31 GLN B O 1
ATOM 1661 N N . ALA B 1 32 ? 6.41 -14.398 -6.285 1 98.44 32 ALA B N 1
ATOM 1662 C CA . ALA B 1 32 ? 5.719 -14.68 -7.539 1 98.44 32 ALA B CA 1
ATOM 1663 C C . ALA B 1 32 ? 6.078 -16.062 -8.07 1 98.44 32 ALA B C 1
ATOM 1665 O O . ALA B 1 32 ? 5.199 -16.828 -8.469 1 98.44 32 ALA B O 1
ATOM 1666 N N . LEU B 1 33 ? 7.34 -16.391 -8.055 1 98.5 33 LEU B N 1
ATOM 1667 C CA . LEU B 1 33 ? 7.836 -17.656 -8.562 1 98.5 33 LEU B CA 1
ATOM 1668 C C . LEU B 1 33 ? 7.25 -18.828 -7.777 1 98.5 33 LEU B C 1
ATOM 1670 O O . LEU B 1 33 ? 6.727 -19.781 -8.367 1 98.5 33 LEU B O 1
ATOM 1674 N N . LEU B 1 34 ? 7.281 -18.719 -6.465 1 98.38 34 LEU B N 1
ATOM 1675 C CA . LEU B 1 34 ? 6.785 -19.812 -5.621 1 98.38 34 LEU B CA 1
ATOM 1676 C C . LEU B 1 34 ? 5.27 -19.922 -5.727 1 98.38 34 LEU B C 1
ATOM 1678 O O . LEU B 1 34 ? 4.723 -21.031 -5.652 1 98.38 34 LEU B O 1
ATOM 1682 N N . TYR B 1 35 ? 4.598 -18.812 -5.891 1 98.5 35 TYR B N 1
ATOM 1683 C CA . TYR B 1 35 ? 3.15 -18.844 -6.074 1 98.5 35 TYR B CA 1
ATOM 1684 C C . TYR B 1 35 ? 2.777 -19.625 -7.328 1 98.5 35 TYR B C 1
ATOM 1686 O O . TYR B 1 35 ? 1.831 -20.422 -7.312 1 98.5 35 TYR B O 1
ATOM 1694 N N . LEU B 1 36 ? 3.539 -19.469 -8.359 1 97.56 36 LEU B N 1
ATOM 1695 C CA . LEU B 1 36 ? 3.201 -20.062 -9.648 1 97.56 36 LEU B CA 1
ATOM 1696 C C . LEU B 1 36 ? 3.715 -21.5 -9.727 1 97.56 36 LEU B C 1
ATOM 1698 O O . LEU B 1 36 ? 3.234 -22.297 -10.539 1 97.56 36 LEU B O 1
ATOM 1702 N N . SER B 1 37 ? 4.684 -21.844 -8.961 1 97.12 37 SER B N 1
ATOM 1703 C CA . SER B 1 37 ? 5.316 -23.141 -9.078 1 97.12 37 SER B CA 1
ATOM 1704 C C . SER B 1 37 ? 4.359 -24.266 -8.672 1 97.12 37 SER B C 1
ATOM 1706 O O . SER B 1 37 ? 3.768 -24.219 -7.59 1 97.12 37 SER B O 1
ATOM 1708 N N . PRO B 1 38 ? 4.219 -25.281 -9.508 1 94.81 38 PRO B N 1
ATOM 1709 C CA . PRO B 1 38 ? 3.342 -26.406 -9.156 1 94.81 38 PRO B CA 1
ATOM 1710 C C . PRO B 1 38 ? 3.912 -27.266 -8.031 1 94.81 38 PRO B C 1
ATOM 1712 O O . PRO B 1 38 ? 3.186 -28.062 -7.43 1 94.81 38 PRO B O 1
ATOM 1715 N N . HIS B 1 39 ? 5.207 -27.203 -7.762 1 94.38 39 HIS B N 1
ATOM 1716 C CA . HIS B 1 39 ? 5.879 -27.953 -6.703 1 94.38 39 HIS B CA 1
ATOM 1717 C C . HIS B 1 39 ? 6.801 -27.047 -5.891 1 94.38 39 HIS B C 1
ATOM 1719 O O . HIS B 1 39 ? 7.246 -26 -6.379 1 94.38 39 HIS B O 1
ATOM 1725 N N . PRO B 1 40 ? 7.051 -27.453 -4.629 1 97.06 40 PRO B N 1
ATOM 1726 C CA . PRO B 1 40 ? 8.023 -26.688 -3.85 1 97.06 40 PRO B CA 1
ATOM 1727 C C . PRO B 1 40 ? 9.391 -26.609 -4.527 1 97.06 40 PRO B C 1
ATOM 1729 O O . PRO B 1 40 ? 9.758 -27.516 -5.285 1 97.06 40 PRO B O 1
ATOM 1732 N N . LEU B 1 41 ? 10.141 -25.531 -4.266 1 97.56 41 LEU B N 1
ATOM 1733 C CA . LEU B 1 41 ? 11.453 -25.328 -4.867 1 97.56 41 LEU B CA 1
ATOM 1734 C C . LEU B 1 41 ? 12.531 -25.234 -3.799 1 97.56 41 LEU B C 1
ATOM 1736 O O . LEU B 1 41 ? 12.273 -24.766 -2.689 1 97.56 41 LEU B O 1
ATOM 1740 N N . ARG B 1 42 ? 13.711 -25.656 -4.176 1 97.75 42 ARG B N 1
ATOM 1741 C CA . ARG B 1 42 ? 14.883 -25.453 -3.326 1 97.75 42 ARG B CA 1
ATOM 1742 C C . ARG B 1 42 ? 15.492 -24.078 -3.539 1 97.75 42 ARG B C 1
ATOM 1744 O O . ARG B 1 42 ? 15.289 -23.453 -4.586 1 97.75 42 ARG B O 1
ATOM 1751 N N . ALA B 1 43 ? 16.266 -23.641 -2.521 1 97.75 43 ALA B N 1
ATOM 1752 C CA . ALA B 1 43 ? 16.938 -22.344 -2.621 1 97.75 43 ALA B CA 1
ATOM 1753 C C . ALA B 1 43 ? 17.844 -22.281 -3.852 1 97.75 43 ALA B C 1
ATOM 1755 O O . ALA B 1 43 ? 17.875 -21.281 -4.559 1 97.75 43 ALA B O 1
ATOM 1756 N N . ASP B 1 44 ? 18.547 -23.375 -4.176 1 97.19 44 ASP B N 1
ATOM 1757 C CA . ASP B 1 44 ? 19.469 -23.391 -5.309 1 97.19 44 ASP B CA 1
ATOM 1758 C C . ASP B 1 44 ? 18.703 -23.281 -6.629 1 97.19 44 ASP B C 1
ATOM 1760 O O . ASP B 1 44 ? 19.203 -22.672 -7.586 1 97.19 44 ASP B O 1
ATOM 1764 N N . GLU B 1 45 ? 17.562 -23.859 -6.711 1 97.5 45 GLU B N 1
ATOM 1765 C CA . GLU B 1 45 ? 16.734 -23.734 -7.902 1 97.5 45 GLU B CA 1
ATOM 1766 C C . GLU B 1 45 ? 16.266 -22.297 -8.109 1 97.5 45 GLU B C 1
ATOM 1768 O O . GLU B 1 45 ? 16.219 -21.812 -9.242 1 97.5 45 GLU B O 1
ATOM 1773 N N . ILE B 1 46 ? 15.883 -21.656 -7.023 1 98.31 46 ILE B N 1
ATOM 1774 C CA . ILE B 1 46 ? 15.438 -20.266 -7.086 1 98.31 46 ILE B CA 1
ATOM 1775 C C . ILE B 1 46 ? 16.578 -19.375 -7.562 1 98.31 46 ILE B C 1
ATOM 1777 O O . ILE B 1 46 ? 16.391 -18.5 -8.414 1 98.31 46 ILE B O 1
ATOM 1781 N N . VAL B 1 47 ? 17.812 -19.609 -7.043 1 98.25 47 VAL B N 1
ATOM 1782 C CA . VAL B 1 47 ? 19 -18.875 -7.461 1 98.25 47 VAL B CA 1
ATOM 1783 C C . VAL B 1 47 ? 19.172 -19 -8.969 1 98.25 47 VAL B C 1
ATOM 1785 O O . VAL B 1 47 ? 19.391 -18 -9.656 1 98.25 47 VAL B O 1
ATOM 1788 N N . GLU B 1 48 ? 19.016 -20.141 -9.5 1 97.31 48 GLU B N 1
ATOM 1789 C CA . GLU B 1 48 ? 19.203 -20.422 -10.922 1 97.31 48 GLU B CA 1
ATOM 1790 C C . GLU B 1 48 ? 18.109 -19.766 -11.758 1 97.31 48 GLU B C 1
ATOM 1792 O O . GLU B 1 48 ? 18.391 -19.125 -12.766 1 97.31 48 GLU B O 1
ATOM 1797 N N . LEU B 1 49 ? 16.891 -19.906 -11.336 1 97.12 49 LEU B N 1
ATOM 1798 C CA . LEU B 1 49 ? 15.742 -19.453 -12.109 1 97.12 49 LEU B CA 1
ATOM 1799 C C . LEU B 1 49 ? 15.711 -17.922 -12.172 1 97.12 49 LEU B C 1
ATOM 1801 O O . LEU B 1 49 ? 15.328 -17.359 -13.188 1 97.12 49 LEU B O 1
ATOM 1805 N N . LEU B 1 50 ? 16.125 -17.281 -11.086 1 97.75 50 LEU B N 1
ATOM 1806 C CA . LEU B 1 50 ? 16.016 -15.828 -11.016 1 97.75 50 LEU B CA 1
ATOM 1807 C C . LEU B 1 50 ? 17.359 -15.172 -11.32 1 97.75 50 LEU B C 1
ATOM 1809 O O . LEU B 1 50 ? 17.438 -13.961 -11.539 1 97.75 50 LEU B O 1
ATOM 1813 N N . SER B 1 51 ? 18.422 -15.961 -11.359 1 96.75 51 SER B N 1
ATOM 1814 C CA . SER B 1 51 ? 19.766 -15.477 -11.625 1 96.75 51 SER B CA 1
ATOM 1815 C C . SER B 1 51 ? 20.156 -14.367 -10.648 1 96.75 51 SER B C 1
ATOM 1817 O O . SER B 1 51 ? 20.594 -13.297 -11.07 1 96.75 51 SER B O 1
ATOM 1819 N N . VAL B 1 52 ? 19.984 -14.617 -9.344 1 97.44 52 VAL B N 1
ATOM 1820 C CA . VAL B 1 52 ? 20.359 -13.703 -8.273 1 97.44 52 VAL B CA 1
ATOM 1821 C C . VAL B 1 52 ? 21.281 -14.43 -7.281 1 97.44 52 VAL B C 1
ATOM 1823 O O . VAL B 1 52 ? 21.375 -15.656 -7.305 1 97.44 52 VAL B O 1
ATOM 1826 N N . ALA B 1 53 ? 21.969 -13.719 -6.438 1 98 53 ALA B N 1
ATOM 1827 C CA . ALA B 1 53 ? 22.906 -14.281 -5.473 1 98 53 ALA B CA 1
ATOM 1828 C C . ALA B 1 53 ? 22.188 -15.148 -4.441 1 98 53 ALA B C 1
ATOM 1830 O O . ALA B 1 53 ? 21.078 -14.812 -4.012 1 98 53 ALA B O 1
ATOM 1831 N N . ARG B 1 54 ? 22.828 -16.219 -4.027 1 97.69 54 ARG B N 1
ATOM 1832 C CA . ARG B 1 54 ? 22.312 -17.125 -3.012 1 97.69 54 ARG B CA 1
ATOM 1833 C C . ARG B 1 54 ? 22 -16.391 -1.719 1 97.69 54 ARG B C 1
ATOM 1835 O O . ARG B 1 54 ? 21 -16.672 -1.06 1 97.69 54 ARG B O 1
ATOM 1842 N N . SER B 1 55 ? 22.844 -15.5 -1.39 1 97.69 55 SER B N 1
ATOM 1843 C CA . SER B 1 55 ? 22.625 -14.727 -0.168 1 97.69 55 SER B CA 1
ATOM 1844 C C . SER B 1 55 ? 21.328 -13.922 -0.238 1 97.69 55 SER B C 1
ATOM 1846 O O . SER B 1 55 ? 20.594 -13.836 0.742 1 97.69 55 SER B O 1
ATOM 1848 N N . ASN B 1 56 ? 21.016 -13.32 -1.357 1 98 56 ASN B N 1
ATOM 1849 C CA . ASN B 1 56 ? 19.781 -12.562 -1.564 1 98 56 ASN B CA 1
ATOM 1850 C C . ASN B 1 56 ? 18.562 -13.469 -1.494 1 98 56 ASN B C 1
ATOM 1852 O O . ASN B 1 56 ? 17.547 -13.109 -0.884 1 98 56 ASN B O 1
ATOM 1856 N N . VAL B 1 57 ? 18.703 -14.633 -2.084 1 98.62 57 VAL B N 1
ATOM 1857 C CA . VAL B 1 57 ? 17.609 -15.594 -2.039 1 98.62 57 VAL B CA 1
ATOM 1858 C C . VAL B 1 57 ? 17.328 -15.992 -0.591 1 98.62 57 VAL B C 1
ATOM 1860 O O . VAL B 1 57 ? 16.172 -15.992 -0.154 1 98.62 57 VAL B O 1
ATOM 1863 N N . SER B 1 58 ? 18.344 -16.297 0.13 1 98.31 58 SER B N 1
ATOM 1864 C CA . SER B 1 58 ? 18.188 -16.719 1.518 1 98.31 58 SER B CA 1
ATOM 1865 C C . SER B 1 58 ? 17.516 -15.641 2.359 1 98.31 58 SER B C 1
ATOM 1867 O O . SER B 1 58 ? 16.578 -15.922 3.111 1 98.31 58 SER B O 1
ATOM 1869 N N . THR B 1 59 ? 17.953 -14.43 2.232 1 98.25 59 THR B N 1
ATOM 1870 C CA . THR B 1 59 ? 17.391 -13.312 2.98 1 98.25 59 THR B CA 1
ATOM 1871 C C . THR B 1 59 ? 15.938 -13.055 2.57 1 98.25 59 THR B C 1
ATOM 1873 O O . THR B 1 59 ? 15.086 -12.789 3.418 1 98.25 59 THR B O 1
ATOM 1876 N N . SER B 1 60 ? 15.68 -13.156 1.301 1 98.56 60 SER B N 1
ATOM 1877 C CA . SER B 1 60 ? 14.336 -12.93 0.784 1 98.56 60 SER B CA 1
ATOM 1878 C C . SER B 1 60 ? 13.367 -14 1.264 1 98.56 60 SER B C 1
ATOM 1880 O O . SER B 1 60 ? 12.227 -13.703 1.627 1 98.56 60 SER B O 1
ATOM 1882 N N . ILE B 1 61 ? 13.812 -15.258 1.255 1 98.69 61 ILE B N 1
ATOM 1883 C CA . ILE B 1 61 ? 12.984 -16.359 1.737 1 98.69 61 ILE B CA 1
ATOM 1884 C C . ILE B 1 61 ? 12.664 -16.156 3.217 1 98.69 61 ILE B C 1
ATOM 1886 O O . ILE B 1 61 ? 11.523 -16.328 3.643 1 98.69 61 ILE B O 1
ATOM 1890 N N . ARG B 1 62 ? 13.609 -15.766 3.975 1 98.25 62 ARG B N 1
ATOM 1891 C CA . ARG B 1 62 ? 13.398 -15.516 5.395 1 98.25 62 ARG B CA 1
ATOM 1892 C C . ARG B 1 62 ? 12.375 -14.398 5.609 1 98.25 62 ARG B C 1
ATOM 1894 O O . ARG B 1 62 ? 11.523 -14.492 6.492 1 98.25 62 ARG B O 1
ATOM 1901 N N . GLU B 1 63 ? 12.461 -13.391 4.812 1 97.62 63 GLU B N 1
ATOM 1902 C CA . GLU B 1 63 ? 11.492 -12.305 4.895 1 97.62 63 GLU B CA 1
ATOM 1903 C C . GLU B 1 63 ? 10.078 -12.797 4.578 1 97.62 63 GLU B C 1
ATOM 1905 O O . GLU B 1 63 ? 9.141 -12.516 5.316 1 97.62 63 GLU B O 1
ATOM 1910 N N . LEU B 1 64 ? 9.953 -13.555 3.539 1 98.44 64 LEU B N 1
ATOM 1911 C CA . LEU B 1 64 ? 8.648 -14.078 3.135 1 98.44 64 LEU B CA 1
ATOM 1912 C C . LEU B 1 64 ? 8.102 -15.031 4.184 1 98.44 64 LEU B C 1
ATOM 1914 O O . LEU B 1 64 ? 6.891 -15.07 4.422 1 98.44 64 LEU B O 1
ATOM 1918 N N . GLN B 1 65 ? 8.969 -15.812 4.805 1 98.5 65 GLN B N 1
ATOM 1919 C CA . GLN B 1 65 ? 8.562 -16.703 5.887 1 98.5 65 GLN B CA 1
ATOM 1920 C C . GLN B 1 65 ? 8.078 -15.898 7.098 1 98.5 65 GLN B C 1
ATOM 1922 O O . GLN B 1 65 ? 7.09 -16.266 7.734 1 98.5 65 GLN B O 1
ATOM 1927 N N . SER B 1 66 ? 8.727 -14.812 7.379 1 97.44 66 SER B N 1
ATOM 1928 C CA . SER B 1 66 ? 8.352 -13.977 8.508 1 97.44 66 SER B CA 1
ATOM 1929 C C . SER B 1 66 ? 6.973 -13.352 8.297 1 97.44 66 SER B C 1
ATOM 1931 O O . SER B 1 66 ? 6.27 -13.039 9.266 1 97.44 66 SER B O 1
ATOM 1933 N N . TYR B 1 67 ? 6.605 -13.156 7.02 1 96.62 67 TYR B N 1
ATOM 1934 C CA . TYR B 1 67 ? 5.293 -12.609 6.695 1 96.62 67 TYR B CA 1
ATOM 1935 C C . TYR B 1 67 ? 4.23 -13.703 6.73 1 96.62 67 TYR B C 1
ATOM 1937 O O . TYR B 1 67 ? 3.031 -13.414 6.738 1 96.62 67 TYR B O 1
ATOM 1945 N N . GLY B 1 68 ? 4.68 -14.93 6.742 1 97.56 68 GLY B N 1
ATOM 1946 C CA . GLY B 1 68 ? 3.748 -16.047 6.691 1 97.56 68 GLY B CA 1
ATOM 1947 C C . GLY B 1 68 ? 3.312 -16.391 5.281 1 97.56 68 GLY B C 1
ATOM 1948 O O . GLY B 1 68 ? 2.322 -17.094 5.086 1 97.56 68 GLY B O 1
ATOM 1949 N N . LEU B 1 69 ? 4.039 -15.953 4.242 1 98.38 69 LEU B N 1
ATOM 1950 C CA . LEU B 1 69 ? 3.658 -16.141 2.848 1 98.38 69 LEU B CA 1
ATOM 1951 C C . LEU B 1 69 ? 4.297 -17.406 2.279 1 98.38 69 LEU B C 1
ATOM 1953 O O . LEU B 1 69 ? 3.797 -17.984 1.309 1 98.38 69 LEU B O 1
ATOM 1957 N N . VAL B 1 70 ? 5.465 -17.766 2.865 1 98.62 70 VAL B N 1
ATOM 1958 C CA . VAL B 1 70 ? 6.238 -18.906 2.398 1 98.62 70 VAL B CA 1
ATOM 1959 C C . VAL B 1 70 ? 6.574 -19.812 3.576 1 98.62 70 VAL B C 1
ATOM 1961 O O . VAL B 1 70 ? 6.852 -19.344 4.68 1 98.62 70 VAL B O 1
ATOM 1964 N N . LYS B 1 71 ? 6.543 -21.016 3.416 1 98.38 71 LYS B N 1
ATOM 1965 C CA . LYS B 1 71 ? 6.949 -21.984 4.441 1 98.38 71 LYS B CA 1
ATOM 1966 C C . LYS B 1 71 ? 7.977 -22.969 3.891 1 98.38 71 LYS B C 1
ATOM 1968 O O . LYS B 1 71 ? 8.023 -23.219 2.682 1 98.38 71 LYS B O 1
ATOM 1973 N N . MET B 1 72 ? 8.711 -23.5 4.758 1 98 72 MET B N 1
ATOM 1974 C CA . MET B 1 72 ? 9.625 -24.594 4.441 1 98 72 MET B CA 1
ATOM 1975 C C . MET B 1 72 ? 8.898 -25.938 4.496 1 98 72 MET B C 1
ATOM 1977 O O . MET B 1 72 ? 8.094 -26.172 5.398 1 98 72 MET B O 1
ATOM 1981 N N . THR B 1 73 ? 9.133 -26.734 3.518 1 97.06 73 THR B N 1
ATOM 1982 C CA . THR B 1 73 ? 8.562 -28.078 3.512 1 97.06 73 THR B CA 1
ATOM 1983 C C . THR B 1 73 ? 9.641 -29.109 3.188 1 97.06 73 THR B C 1
ATOM 1985 O O . THR B 1 73 ? 10.742 -28.766 2.773 1 97.06 73 THR B O 1
ATOM 1988 N N . HIS B 1 74 ? 9.305 -30.391 3.52 1 93.81 74 HIS B N 1
ATOM 1989 C CA . HIS B 1 74 ? 10.234 -31.484 3.268 1 93.81 74 HIS B CA 1
ATOM 1990 C C . HIS B 1 74 ? 9.656 -32.469 2.258 1 93.81 74 HIS B C 1
ATOM 1992 O O . HIS B 1 74 ? 8.438 -32.656 2.197 1 93.81 74 HIS B O 1
ATOM 1998 N N . VAL B 1 75 ? 10.539 -32.906 1.435 1 91.19 75 VAL B N 1
ATOM 1999 C CA . VAL B 1 75 ? 10.164 -33.906 0.457 1 91.19 75 VAL B CA 1
ATOM 2000 C C . VAL B 1 75 ? 10.742 -35.25 0.875 1 91.19 75 VAL B C 1
ATOM 2002 O O . VAL B 1 75 ? 11.922 -35.344 1.23 1 91.19 75 VAL B O 1
ATOM 2005 N N . LEU B 1 76 ? 9.906 -36.281 0.823 1 90.12 76 LEU B N 1
ATOM 2006 C CA . LEU B 1 76 ? 10.336 -37.594 1.226 1 90.12 76 LEU B CA 1
ATOM 2007 C C . LEU B 1 76 ? 11.57 -38.031 0.438 1 90.12 76 LEU B C 1
ATOM 2009 O O . LEU B 1 76 ? 11.594 -37.938 -0.79 1 90.12 76 LEU B O 1
ATOM 2013 N N . GLY B 1 77 ? 12.602 -38.594 1.145 1 91.94 77 GLY B N 1
ATOM 2014 C CA . GLY B 1 77 ? 13.805 -39.125 0.522 1 91.94 77 GLY B CA 1
ATOM 2015 C C . GLY B 1 77 ? 14.836 -38.062 0.219 1 91.94 77 GLY B C 1
ATOM 2016 O O . GLY B 1 77 ? 15.875 -38.344 -0.375 1 91.94 77 GLY B O 1
ATOM 2017 N N . ASP B 1 78 ? 14.422 -36.844 0.429 1 90.94 78 ASP B N 1
ATOM 2018 C CA . ASP B 1 78 ? 15.328 -35.719 0.186 1 90.94 78 ASP B CA 1
ATOM 2019 C C . ASP B 1 78 ? 15.516 -34.875 1.45 1 90.94 78 ASP B C 1
ATOM 2021 O O . ASP B 1 78 ? 14.539 -34.438 2.053 1 90.94 78 ASP B O 1
ATOM 2025 N N . ARG B 1 79 ? 16.703 -34.656 1.958 1 92.25 79 ARG B N 1
ATOM 2026 C CA . ARG B 1 79 ? 17.016 -33.969 3.217 1 92.25 79 ARG B CA 1
ATOM 2027 C C . ARG B 1 79 ? 17.078 -32.469 3.021 1 92.25 79 ARG B C 1
ATOM 2029 O O . ARG B 1 79 ? 17.266 -31.719 3.986 1 92.25 79 ARG B O 1
ATOM 2036 N N . ARG B 1 80 ? 16.953 -32.031 1.849 1 93.94 80 ARG B N 1
ATOM 2037 C CA . ARG B 1 80 ? 17.094 -30.609 1.544 1 93.94 80 ARG B CA 1
ATOM 2038 C C . ARG B 1 80 ? 15.797 -29.859 1.854 1 93.94 80 ARG B C 1
ATOM 2040 O O . ARG B 1 80 ? 14.719 -30.469 1.9 1 93.94 80 ARG B O 1
ATOM 2047 N N . ASP B 1 81 ? 15.945 -28.547 2.08 1 96.69 81 ASP B N 1
ATOM 2048 C CA . ASP B 1 81 ? 14.797 -27.672 2.348 1 96.69 81 ASP B CA 1
ATOM 2049 C C . ASP B 1 81 ? 14.109 -27.266 1.049 1 96.69 81 ASP B C 1
ATOM 2051 O O . ASP B 1 81 ? 14.781 -26.906 0.076 1 96.69 81 ASP B O 1
ATOM 2055 N N . TYR B 1 82 ? 12.844 -27.438 1.071 1 98.12 82 TYR B N 1
ATOM 2056 C CA . TYR B 1 82 ? 12.008 -26.938 -0.015 1 98.12 82 TYR B CA 1
ATOM 2057 C C . TYR B 1 82 ? 11.086 -25.828 0.471 1 98.12 82 TYR B C 1
ATOM 2059 O O . TYR B 1 82 ? 10.727 -25.781 1.651 1 98.12 82 TYR B O 1
ATOM 2067 N N . PHE B 1 83 ? 10.711 -24.922 -0.427 1 98.56 83 PHE B N 1
ATOM 2068 C CA . PHE B 1 83 ? 9.898 -23.766 -0.063 1 98.56 83 PHE B CA 1
ATOM 2069 C C . PHE B 1 83 ? 8.664 -23.672 -0.955 1 98.56 83 PHE B C 1
ATOM 2071 O O . PHE B 1 83 ? 8.742 -23.922 -2.16 1 98.56 83 PHE B O 1
ATOM 2078 N N . GLU B 1 84 ? 7.59 -23.375 -0.346 1 98.12 84 GLU B N 1
ATOM 2079 C CA . GLU B 1 84 ? 6.332 -23.219 -1.074 1 98.12 84 GLU B CA 1
ATOM 2080 C C . GLU B 1 84 ? 5.543 -22.016 -0.546 1 98.12 84 GLU B C 1
ATOM 2082 O O . GLU B 1 84 ? 5.66 -21.656 0.626 1 98.12 84 GLU B O 1
ATOM 2087 N N . SER B 1 85 ? 4.766 -21.375 -1.44 1 98.06 85 SER B N 1
ATOM 2088 C CA . SER B 1 85 ? 3.926 -20.234 -1.105 1 98.06 85 SER B CA 1
ATOM 2089 C C . SER B 1 85 ? 2.492 -20.656 -0.814 1 98.06 85 SER B C 1
ATOM 2091 O O . SER B 1 85 ? 2.08 -21.766 -1.187 1 98.06 85 SER B O 1
ATOM 2093 N N . LEU B 1 86 ? 1.764 -19.766 -0.086 1 97.12 86 LEU B N 1
ATOM 2094 C CA . LEU B 1 86 ? 0.31 -19.891 -0.089 1 97.12 86 LEU B CA 1
ATOM 2095 C C . LEU B 1 86 ? -0.234 -19.875 -1.513 1 97.12 86 LEU B C 1
ATOM 2097 O O . LEU B 1 86 ? 0.251 -19.109 -2.357 1 97.12 86 LEU B O 1
ATOM 2101 N N . HIS B 1 87 ? -1.318 -20.703 -1.771 1 95.06 87 HIS B N 1
ATOM 2102 C CA . HIS B 1 87 ? -1.795 -20.797 -3.146 1 95.06 87 HIS B CA 1
ATOM 2103 C C . HIS B 1 87 ? -3.178 -20.172 -3.295 1 95.06 87 HIS B C 1
ATOM 2105 O O . HIS B 1 87 ? -3.592 -19.828 -4.402 1 95.06 87 HIS B O 1
ATOM 2111 N N . ASP B 1 88 ? -3.854 -20.109 -2.174 1 96.25 88 ASP B N 1
ATOM 2112 C CA . ASP B 1 88 ? -5.145 -19.422 -2.221 1 96.25 88 ASP B CA 1
ATOM 2113 C C . ASP B 1 88 ? -4.965 -17.906 -2.205 1 96.25 88 ASP B C 1
ATOM 2115 O O . ASP B 1 88 ? -4.348 -17.359 -1.289 1 96.25 88 ASP B O 1
ATOM 2119 N N . VAL B 1 89 ? -5.496 -17.297 -3.16 1 96.88 89 VAL B N 1
ATOM 2120 C CA . VAL B 1 89 ? -5.277 -15.867 -3.354 1 96.88 89 VAL B CA 1
ATOM 2121 C C . VAL B 1 89 ? -5.84 -15.094 -2.166 1 96.88 89 VAL B C 1
ATOM 2123 O O . VAL B 1 89 ? -5.254 -14.102 -1.73 1 96.88 89 VAL B O 1
ATOM 2126 N N . TRP B 1 90 ? -6.945 -15.523 -1.64 1 96.25 90 TRP B N 1
ATOM 2127 C CA . TRP B 1 90 ? -7.543 -14.82 -0.51 1 96.25 90 TRP B CA 1
ATOM 2128 C C . TRP B 1 90 ? -6.695 -14.984 0.747 1 96.25 90 TRP B C 1
ATOM 2130 O O . TRP B 1 90 ? -6.594 -14.062 1.561 1 96.25 90 TRP B O 1
ATOM 2140 N N . ASP B 1 91 ? -6.152 -16.172 0.881 1 96.12 91 ASP B N 1
ATOM 2141 C CA . ASP B 1 91 ? -5.23 -16.359 1.995 1 96.12 91 ASP B CA 1
ATOM 2142 C C . ASP B 1 91 ? -4.008 -15.461 1.867 1 96.12 91 ASP B C 1
ATOM 2144 O O . ASP B 1 91 ? -3.57 -14.859 2.85 1 96.12 91 ASP B O 1
ATOM 2148 N N . LEU B 1 92 ? -3.488 -15.414 0.641 1 97.5 92 LEU B N 1
ATOM 2149 C CA . LEU B 1 92 ? -2.373 -14.508 0.383 1 97.5 92 LEU B CA 1
ATOM 2150 C C . LEU B 1 92 ? -2.738 -13.078 0.761 1 97.5 92 LEU B C 1
ATOM 2152 O O . LEU B 1 92 ? -1.997 -12.414 1.488 1 97.5 92 LEU B O 1
ATOM 2156 N N . PHE B 1 93 ? -3.857 -12.656 0.295 1 96.38 93 PHE B N 1
ATOM 2157 C CA . PHE B 1 93 ? -4.324 -11.297 0.531 1 96.38 93 PHE B CA 1
ATOM 2158 C C . PHE B 1 93 ? -4.461 -11.023 2.023 1 96.38 93 PHE B C 1
ATOM 2160 O O . PHE B 1 93 ? -4.035 -9.969 2.51 1 96.38 93 PHE B O 1
ATOM 2167 N N . ARG B 1 94 ? -4.992 -11.938 2.779 1 96.12 94 ARG B N 1
ATOM 2168 C CA . ARG B 1 94 ? -5.199 -11.766 4.215 1 96.12 94 ARG B CA 1
ATOM 2169 C C . ARG B 1 94 ? -3.871 -11.617 4.945 1 96.12 94 ARG B C 1
ATOM 2171 O O . ARG B 1 94 ? -3.734 -10.758 5.824 1 96.12 94 ARG B O 1
ATOM 2178 N N . VAL B 1 95 ? -2.947 -12.453 4.609 1 97 95 VAL B N 1
ATOM 2179 C CA . VAL B 1 95 ? -1.635 -12.383 5.246 1 97 95 VAL B CA 1
ATOM 2180 C C . VAL B 1 95 ? -0.967 -11.055 4.906 1 97 95 VAL B C 1
ATOM 2182 O O . VAL B 1 95 ? -0.393 -10.398 5.781 1 97 95 VAL B O 1
ATOM 2185 N N . ILE B 1 96 ? -1.069 -10.609 3.662 1 96.62 96 ILE B N 1
ATOM 2186 C CA . ILE B 1 96 ? -0.429 -9.383 3.205 1 96.62 96 ILE B CA 1
ATOM 2187 C C . ILE B 1 96 ? -1.045 -8.18 3.92 1 96.62 96 ILE B C 1
ATOM 2189 O O . ILE B 1 96 ? -0.326 -7.316 4.422 1 96.62 96 ILE B O 1
ATOM 2193 N N . ILE B 1 97 ? -2.375 -8.117 3.99 1 95.81 97 ILE B N 1
ATOM 2194 C CA . ILE B 1 97 ? -3.033 -6.969 4.605 1 95.81 97 ILE B CA 1
ATOM 2195 C C . ILE B 1 97 ? -2.713 -6.93 6.098 1 95.81 97 ILE B C 1
ATOM 2197 O O . ILE B 1 97 ? -2.537 -5.852 6.672 1 95.81 97 ILE B O 1
ATOM 2201 N N . GLN B 1 98 ? -2.686 -8.109 6.703 1 96.31 98 GLN B N 1
ATOM 2202 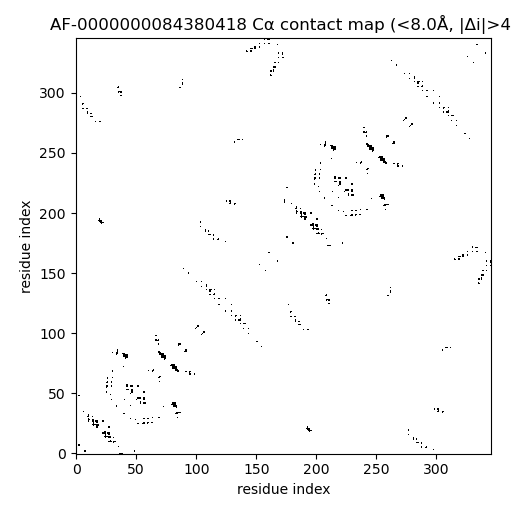C CA . GLN B 1 98 ? -2.316 -8.156 8.109 1 96.31 98 GLN B CA 1
ATOM 2203 C C . GLN B 1 98 ? -0.898 -7.637 8.328 1 96.31 98 GLN B C 1
ATOM 2205 O O . GLN B 1 98 ? -0.646 -6.879 9.266 1 96.31 98 GLN B O 1
ATOM 2210 N N . GLN B 1 99 ? -0.031 -8.039 7.484 1 95.5 99 GLN B N 1
ATOM 2211 C CA . GLN B 1 99 ? 1.349 -7.566 7.574 1 95.5 99 GLN B CA 1
ATOM 2212 C C . GLN B 1 99 ? 1.435 -6.062 7.34 1 95.5 99 GLN B C 1
ATOM 2214 O O . GLN B 1 99 ? 2.182 -5.363 8.031 1 95.5 99 GLN B O 1
ATOM 2219 N N . ARG B 1 100 ? 0.687 -5.566 6.398 1 95.56 100 ARG B N 1
ATOM 2220 C CA . ARG B 1 100 ? 0.686 -4.129 6.137 1 95.56 100 ARG B CA 1
ATOM 2221 C C . ARG B 1 100 ? 0.146 -3.354 7.332 1 95.56 100 ARG B C 1
ATOM 2223 O O . ARG B 1 100 ? 0.681 -2.303 7.691 1 95.56 100 ARG B O 1
ATOM 2230 N N . LYS B 1 101 ? -0.904 -3.85 7.906 1 96.75 101 LYS B N 1
ATOM 2231 C CA . LYS B 1 101 ? -1.446 -3.213 9.102 1 96.75 101 LYS B CA 1
ATOM 2232 C C . LYS B 1 101 ? -0.392 -3.119 10.203 1 96.75 101 LYS B C 1
ATOM 2234 O O . LYS B 1 101 ? -0.2 -2.057 10.797 1 96.75 101 LYS B O 1
ATOM 2239 N N . GLU B 1 102 ? 0.301 -4.188 10.461 1 96.12 102 GLU B N 1
ATOM 2240 C CA . GLU B 1 102 ? 1.285 -4.266 11.539 1 96.12 102 GLU B CA 1
ATOM 2241 C C . GLU B 1 102 ? 2.473 -3.348 11.266 1 96.12 102 GLU B C 1
ATOM 2243 O O . GLU B 1 102 ? 2.998 -2.713 12.188 1 96.12 102 GLU B O 1
ATOM 2248 N N . ARG B 1 103 ? 2.818 -3.197 10.039 1 94.19 103 ARG B N 1
ATOM 2249 C CA . ARG B 1 103 ? 4.062 -2.516 9.703 1 94.19 103 ARG B CA 1
ATOM 2250 C C . ARG B 1 103 ? 3.816 -1.043 9.391 1 94.19 103 ARG B C 1
ATOM 2252 O O . ARG B 1 103 ? 4.719 -0.214 9.531 1 94.19 103 ARG B O 1
ATOM 2259 N N . GLU B 1 104 ? 2.639 -0.753 8.945 1 95.06 104 GLU B N 1
ATOM 2260 C CA . GLU B 1 104 ? 2.381 0.593 8.445 1 95.06 104 GLU B CA 1
ATOM 2261 C C . GLU B 1 104 ? 1.348 1.314 9.305 1 95.06 104 GLU B C 1
ATOM 2263 O O . GLU B 1 104 ? 1.569 2.449 9.727 1 95.06 104 GLU B O 1
ATOM 2268 N N . LEU B 1 105 ? 0.225 0.632 9.633 1 97.31 105 LEU B N 1
ATOM 2269 C CA . LEU B 1 105 ? -0.889 1.29 10.312 1 97.31 105 LEU B CA 1
ATOM 2270 C C . LEU B 1 105 ? -0.634 1.385 11.812 1 97.31 105 LEU B C 1
ATOM 2272 O O . LEU B 1 105 ? -0.822 2.445 12.414 1 97.31 105 LEU B O 1
ATOM 2276 N N . ASN B 1 106 ? -0.19 0.255 12.406 1 98.06 106 ASN B N 1
ATOM 2277 C CA . ASN B 1 106 ? -0.031 0.222 13.859 1 98.06 106 ASN B CA 1
ATOM 2278 C C . ASN B 1 106 ? 1.001 1.242 14.336 1 98.06 106 ASN B C 1
ATOM 2280 O O . ASN B 1 106 ? 0.729 2.031 15.242 1 98.06 106 ASN B O 1
ATOM 2284 N N . PRO B 1 107 ? 2.197 1.292 13.727 1 97.94 107 PRO B N 1
ATOM 2285 C CA . PRO B 1 107 ? 3.162 2.299 14.18 1 97.94 107 PRO B CA 1
ATOM 2286 C C . PRO B 1 107 ? 2.666 3.727 13.969 1 97.94 107 PRO B C 1
ATOM 2288 O O . PRO B 1 107 ? 2.926 4.602 14.797 1 97.94 107 PRO B O 1
ATOM 2291 N N . THR B 1 108 ? 1.973 3.982 12.883 1 98.31 108 THR B N 1
ATOM 2292 C CA . THR B 1 108 ? 1.438 5.309 12.594 1 98.31 108 THR B CA 1
ATOM 2293 C C . THR B 1 108 ? 0.372 5.695 13.617 1 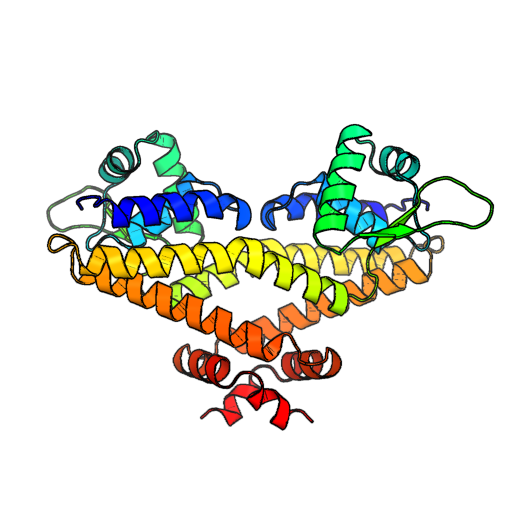98.31 108 THR B C 1
ATOM 2295 O O . THR B 1 108 ? 0.343 6.828 14.094 1 98.31 108 THR B O 1
ATOM 2298 N N . LEU B 1 109 ? -0.459 4.738 13.945 1 98.5 109 LEU B N 1
ATOM 2299 C CA . LEU B 1 109 ? -1.495 4.973 14.945 1 98.5 109 LEU B CA 1
ATOM 2300 C C . LEU B 1 109 ? -0.878 5.332 16.297 1 98.5 109 LEU B C 1
ATOM 2302 O O . LEU B 1 109 ? -1.322 6.273 16.953 1 98.5 109 LEU B O 1
ATOM 2306 N N . THR B 1 110 ? 0.143 4.566 16.672 1 98.19 110 THR B N 1
ATOM 2307 C CA . THR B 1 110 ? 0.85 4.82 17.922 1 98.19 110 THR B CA 1
ATOM 2308 C C . THR B 1 110 ? 1.45 6.223 17.922 1 98.19 110 THR B C 1
ATOM 2310 O O . THR B 1 110 ? 1.285 6.973 18.891 1 98.19 110 THR B O 1
ATOM 2313 N N . MET B 1 111 ? 2.08 6.566 16.875 1 97.94 111 MET B N 1
ATOM 2314 C CA . MET B 1 111 ? 2.693 7.887 16.766 1 97.94 111 MET B CA 1
ATOM 2315 C C . MET B 1 111 ? 1.636 8.984 16.797 1 97.94 111 MET B C 1
ATOM 2317 O O . MET B 1 111 ? 1.811 9.992 17.484 1 97.94 111 MET B O 1
ATOM 2321 N N . LEU B 1 112 ? 0.518 8.836 16.094 1 98.31 112 LEU B N 1
ATOM 2322 C CA . LEU B 1 112 ? -0.538 9.844 16.016 1 98.31 112 LEU B CA 1
ATOM 2323 C C . LEU B 1 112 ? -1.149 10.086 17.391 1 98.31 112 LEU B C 1
ATOM 2325 O O . LEU B 1 112 ? -1.444 11.227 17.75 1 98.31 112 LEU B O 1
ATOM 2329 N N . ARG B 1 113 ? -1.392 9.016 18.156 1 97.81 113 ARG B N 1
ATOM 2330 C CA . ARG B 1 113 ? -1.946 9.141 19.5 1 97.81 113 ARG B CA 1
ATOM 2331 C C . ARG B 1 113 ? -1.027 9.969 20.391 1 97.81 113 ARG B C 1
ATOM 2333 O O . ARG B 1 113 ? -1.484 10.875 21.078 1 97.81 113 ARG B O 1
ATOM 2340 N N . LYS B 1 114 ? 0.218 9.664 20.312 1 96.94 114 LYS B N 1
ATOM 2341 C CA . LYS B 1 114 ? 1.19 10.414 21.109 1 96.94 114 LYS B CA 1
ATOM 2342 C C . LYS B 1 114 ? 1.259 11.867 20.656 1 96.94 114 LYS B C 1
ATOM 2344 O O . LYS B 1 114 ? 1.304 12.781 21.484 1 96.94 114 LYS B O 1
ATOM 2349 N N . CYS B 1 115 ? 1.294 12.086 19.344 1 96.75 115 CYS B N 1
ATOM 2350 C CA . CYS B 1 115 ? 1.376 13.438 18.781 1 96.75 115 CYS B CA 1
ATOM 2351 C C . CYS B 1 115 ? 0.167 14.266 19.203 1 96.75 115 CYS B C 1
ATOM 2353 O O . CYS B 1 115 ? 0.304 15.445 19.531 1 96.75 115 CYS B O 1
ATOM 2355 N N . ALA B 1 116 ? -0.987 13.68 19.125 1 96.25 116 ALA B N 1
ATOM 2356 C CA . ALA B 1 116 ? -2.213 14.375 19.5 1 96.25 116 ALA B CA 1
ATOM 2357 C C . ALA B 1 116 ? -2.164 14.805 20.969 1 96.25 116 ALA B C 1
ATOM 2359 O O . ALA B 1 116 ? -2.582 15.914 21.312 1 96.25 116 ALA B O 1
ATOM 2360 N N . GLU B 1 117 ? -1.657 13.938 21.797 1 95.31 117 GLU B N 1
ATOM 2361 C CA . GLU B 1 117 ? -1.495 14.258 23.219 1 95.31 117 GLU B CA 1
ATOM 2362 C C . GLU B 1 117 ? -0.482 15.383 23.406 1 95.31 117 GLU B C 1
ATOM 2364 O O . GLU B 1 117 ? -0.722 16.312 24.188 1 95.31 117 GLU B O 1
ATOM 2369 N N . ASP B 1 118 ? 0.606 15.312 22.719 1 94.56 118 ASP B N 1
ATOM 2370 C CA . ASP B 1 118 ? 1.7 16.266 22.859 1 94.56 118 ASP B CA 1
ATOM 2371 C C . ASP B 1 118 ? 1.28 17.656 22.391 1 94.56 118 ASP B C 1
ATOM 2373 O O . ASP B 1 118 ? 1.592 18.656 23.047 1 94.56 118 ASP B O 1
ATOM 2377 N N . VAL B 1 119 ? 0.611 17.734 21.266 1 91.69 119 VAL B N 1
ATOM 2378 C CA . VAL B 1 119 ? 0.271 19.047 20.719 1 91.69 119 VAL B CA 1
ATOM 2379 C C . VAL B 1 119 ? -0.786 19.719 21.594 1 91.69 119 VAL B C 1
ATOM 2381 O O . VAL B 1 119 ? -0.854 20.938 21.656 1 91.69 119 VAL B O 1
ATOM 2384 N N . ASP B 1 120 ? -1.662 18.938 22.188 1 88.44 120 ASP B N 1
ATOM 2385 C CA . ASP B 1 120 ? -2.643 19.5 23.109 1 88.44 120 ASP B CA 1
ATOM 2386 C C . ASP B 1 120 ? -1.957 20.156 24.297 1 88.44 120 ASP B C 1
ATOM 2388 O O . ASP B 1 120 ? -2.457 21.141 24.844 1 88.44 120 ASP B O 1
ATOM 2392 N N . ALA B 1 121 ? -0.827 19.656 24.609 1 86.75 121 ALA B N 1
ATOM 2393 C CA . ALA B 1 121 ? -0.07 20.172 25.75 1 86.75 121 ALA B CA 1
ATOM 2394 C C . ALA B 1 121 ? 0.775 21.375 25.344 1 86.75 121 ALA B C 1
ATOM 2396 O O . ALA B 1 121 ? 1.241 22.125 26.203 1 86.75 121 ALA B O 1
ATOM 2397 N N . GLU B 1 122 ? 0.954 21.5 24.031 1 85.94 122 GLU B N 1
ATOM 2398 C CA . GLU B 1 122 ? 1.765 22.594 23.484 1 85.94 122 GLU B CA 1
ATOM 2399 C C . GLU B 1 122 ? 0.906 23.812 23.172 1 85.94 122 GLU B C 1
ATOM 2401 O O . GLU B 1 122 ? 0.157 23.812 22.188 1 85.94 122 GLU B O 1
ATOM 2406 N N . ALA B 1 123 ? 0.982 24.875 23.938 1 78.94 123 ALA B N 1
ATOM 2407 C CA . ALA B 1 123 ? 0.168 26.078 23.766 1 78.94 123 ALA B CA 1
ATOM 2408 C C . ALA B 1 123 ? 0.521 26.797 22.469 1 78.94 123 ALA B C 1
ATOM 2410 O O . ALA B 1 123 ? -0.32 27.469 21.875 1 78.94 123 ALA B O 1
ATOM 2411 N N . GLU B 1 124 ? 1.659 26.578 22 1 85.62 124 GLU B N 1
ATOM 2412 C CA . GLU B 1 124 ? 2.135 27.375 20.859 1 85.62 124 GLU B CA 1
ATOM 2413 C C . GLU B 1 124 ? 1.7 26.75 19.547 1 85.62 124 GLU B C 1
ATOM 2415 O O . GLU B 1 124 ? 1.779 27.406 18.5 1 85.62 124 GLU B O 1
ATOM 2420 N N . THR B 1 125 ? 1.176 25.578 19.578 1 90.12 125 THR B N 1
ATOM 2421 C CA . THR B 1 125 ? 0.765 24.922 18.328 1 90.12 125 THR B CA 1
ATOM 2422 C C . THR B 1 125 ? -0.533 25.531 17.812 1 90.12 125 THR B C 1
ATOM 2424 O O . THR B 1 125 ? -1.485 25.719 18.562 1 90.12 125 THR B O 1
ATOM 2427 N N . ASP B 1 126 ? -0.597 25.828 16.562 1 92.94 126 ASP B N 1
ATOM 2428 C CA . ASP B 1 126 ? -1.766 26.422 15.914 1 92.94 126 ASP B CA 1
ATOM 2429 C C . ASP B 1 126 ? -2.979 25.5 16.031 1 92.94 126 ASP B C 1
ATOM 2431 O O . ASP B 1 126 ? -2.863 24.281 15.836 1 92.94 126 ASP B O 1
ATOM 2435 N N . PRO B 1 127 ? -4.105 26.094 16.344 1 93.19 127 PRO B N 1
ATOM 2436 C CA . PRO B 1 127 ? -5.32 25.281 16.469 1 93.19 127 PRO B CA 1
ATOM 2437 C C . PRO B 1 127 ? -5.625 24.484 15.195 1 93.19 127 PRO B C 1
ATOM 2439 O O . PRO B 1 127 ? -6.121 23.359 15.273 1 93.19 127 PRO B O 1
ATOM 2442 N N . ALA B 1 128 ? -5.367 25.062 14.117 1 94.44 128 ALA B N 1
ATOM 2443 C CA . ALA B 1 128 ? -5.609 24.359 12.859 1 94.44 128 ALA B CA 1
ATOM 2444 C C . ALA B 1 128 ? -4.73 23.109 12.75 1 94.44 128 ALA B C 1
ATOM 2446 O O . ALA B 1 128 ? -5.18 22.062 12.273 1 94.44 128 ALA B O 1
ATOM 2447 N N . THR B 1 129 ? -3.529 23.172 13.172 1 95.62 129 THR B N 1
ATOM 2448 C CA . THR B 1 129 ? -2.604 22.047 13.18 1 95.62 129 THR B CA 1
ATOM 2449 C C . THR B 1 129 ? -3.088 20.953 14.117 1 95.62 129 THR B C 1
ATOM 2451 O O . THR B 1 129 ? -3.08 19.781 13.758 1 95.62 129 THR B O 1
ATOM 2454 N N . LYS B 1 130 ? -3.514 21.359 15.32 1 95.5 130 LYS B N 1
ATOM 2455 C CA . LYS B 1 130 ? -4.043 20.406 16.281 1 95.5 130 LYS B CA 1
ATOM 2456 C C . LYS B 1 130 ? -5.234 19.641 15.703 1 95.5 130 LYS B C 1
ATOM 2458 O O . LYS B 1 130 ? -5.32 18.422 15.836 1 95.5 130 LYS B O 1
ATOM 2463 N N . GLU B 1 131 ? -6.074 20.375 15.086 1 96.44 131 GLU B N 1
ATOM 2464 C CA . GLU B 1 131 ? -7.266 19.781 14.484 1 96.44 131 GLU B CA 1
ATOM 2465 C C . GLU B 1 131 ? -6.895 18.781 13.383 1 96.44 131 GLU B C 1
ATOM 2467 O O . GLU B 1 131 ? -7.492 17.719 13.281 1 96.44 131 GLU B O 1
ATOM 2472 N N . ARG B 1 132 ? -5.922 19.109 12.594 1 97.06 132 ARG B N 1
ATOM 2473 C CA . ARG B 1 132 ? -5.504 18.25 11.484 1 97.06 132 ARG B CA 1
ATOM 2474 C C . ARG B 1 132 ? -4.902 16.953 12 1 97.06 132 ARG B C 1
ATOM 2476 O O . ARG B 1 132 ? -5.133 15.883 11.422 1 97.06 132 ARG B O 1
ATOM 2483 N N . ILE B 1 133 ? -4.129 17.047 13.062 1 97.25 133 ILE B N 1
ATOM 2484 C CA . ILE B 1 133 ? -3.57 15.844 13.672 1 97.25 133 ILE B CA 1
ATOM 2485 C C . ILE B 1 133 ? -4.695 14.961 14.211 1 97.25 133 ILE B C 1
ATOM 2487 O O . ILE B 1 133 ? -4.699 13.75 14.008 1 97.25 133 ILE B O 1
ATOM 2491 N N . ARG B 1 134 ? -5.668 15.586 14.836 1 97.31 134 ARG B N 1
ATOM 2492 C CA . ARG B 1 134 ? -6.797 14.852 15.398 1 97.31 134 ARG B CA 1
ATOM 2493 C C . ARG B 1 134 ? -7.621 14.195 14.289 1 97.31 134 ARG B C 1
ATOM 2495 O O . ARG B 1 134 ? -8.062 13.055 14.43 1 97.31 134 ARG B O 1
ATOM 2502 N N . ASN B 1 135 ? -7.82 14.906 13.227 1 97.75 135 ASN B N 1
ATOM 2503 C CA . ASN B 1 135 ? -8.562 14.352 12.102 1 97.75 135 ASN B CA 1
ATOM 2504 C C . ASN B 1 135 ? -7.855 13.141 11.508 1 97.75 135 ASN B C 1
ATOM 2506 O O . ASN B 1 135 ? -8.492 12.133 11.195 1 97.75 135 ASN B O 1
ATOM 2510 N N . MET B 1 136 ? -6.562 13.25 11.367 1 98.19 136 MET B N 1
ATOM 2511 C CA . MET B 1 136 ? -5.781 12.125 10.852 1 98.19 136 MET B CA 1
ATOM 2512 C C . MET B 1 136 ? -5.832 10.945 11.812 1 98.19 136 MET B C 1
ATOM 2514 O O . MET B 1 136 ? -5.984 9.797 11.383 1 98.19 136 MET B O 1
ATOM 2518 N N . LEU B 1 137 ? -5.723 11.242 13.094 1 98.25 137 LEU B N 1
ATOM 2519 C CA . LEU B 1 137 ? -5.816 10.195 14.109 1 98.25 137 LEU B CA 1
ATOM 2520 C C . LEU B 1 137 ? -7.156 9.477 14.023 1 98.25 137 LEU B C 1
ATOM 2522 O O . LEU B 1 137 ? -7.203 8.242 13.984 1 98.25 137 LEU B O 1
ATOM 2526 N N . ASN B 1 138 ? -8.219 10.258 13.969 1 97.06 138 ASN B N 1
ATOM 2527 C CA . ASN B 1 138 ? -9.555 9.68 13.898 1 97.06 138 ASN B CA 1
ATOM 2528 C C . ASN B 1 138 ? -9.727 8.805 12.656 1 97.06 138 ASN B C 1
ATOM 2530 O O . ASN B 1 138 ? -10.352 7.746 12.719 1 97.06 138 ASN B O 1
ATOM 2534 N N . PHE B 1 139 ? -9.219 9.242 11.641 1 97.5 139 PHE B N 1
ATOM 2535 C CA . PHE B 1 139 ? -9.312 8.492 10.398 1 97.5 139 PHE B CA 1
ATOM 2536 C C . PHE B 1 139 ? -8.562 7.164 10.516 1 97.5 139 PHE B C 1
ATOM 2538 O O . PHE B 1 139 ? -9.125 6.105 10.219 1 97.5 139 PHE B O 1
ATOM 2545 N N . VAL B 1 140 ? -7.32 7.195 10.906 1 97.81 140 VAL B N 1
ATOM 2546 C CA . VAL B 1 140 ? -6.488 6 10.984 1 97.81 140 VAL B CA 1
ATOM 2547 C C . VAL B 1 140 ? -7.059 5.039 12.023 1 97.81 140 VAL B C 1
ATOM 2549 O O . VAL B 1 140 ? -7.043 3.822 11.828 1 97.81 140 VAL B O 1
ATOM 2552 N N . GLU B 1 141 ? -7.531 5.574 13.117 1 97.06 141 GLU B N 1
ATOM 2553 C CA . GLU B 1 141 ? -8.188 4.746 14.133 1 97.06 141 GLU B CA 1
ATOM 2554 C C . GLU B 1 141 ? -9.43 4.062 13.562 1 97.06 141 GLU B C 1
ATOM 2556 O O . GLU B 1 141 ? -9.656 2.879 13.812 1 97.06 141 GLU B O 1
ATOM 2561 N N . GLY B 1 142 ? -10.219 4.828 12.875 1 94.56 142 GLY B N 1
ATOM 2562 C CA . GLY B 1 142 ? -11.398 4.258 12.234 1 94.56 142 GLY B CA 1
ATOM 2563 C C . GLY B 1 142 ? -11.062 3.139 11.266 1 94.56 142 GLY B C 1
ATOM 2564 O O . GLY B 1 142 ? -11.742 2.109 11.242 1 94.56 142 GLY B O 1
ATOM 2565 N N . THR B 1 143 ? -10.07 3.32 10.469 1 95.12 143 THR B N 1
ATOM 2566 C CA . THR B 1 143 ? -9.625 2.307 9.523 1 95.12 143 THR B CA 1
ATOM 2567 C C . THR B 1 143 ? -9.148 1.054 10.258 1 95.12 143 THR B C 1
ATOM 2569 O O . THR B 1 143 ? -9.438 -0.067 9.828 1 95.12 143 THR B O 1
ATOM 2572 N N . SER B 1 144 ? -8.367 1.285 11.336 1 95.69 144 SER B N 1
ATOM 2573 C CA . SER B 1 144 ? -7.883 0.165 12.133 1 95.69 144 SER B CA 1
ATOM 2574 C C . SER B 1 144 ? -9.039 -0.624 12.742 1 95.69 144 SER B C 1
ATOM 2576 O O . SER B 1 144 ? -9.039 -1.856 12.711 1 95.69 144 SER B O 1
ATOM 2578 N N . ASP B 1 145 ? -9.992 0.099 13.258 1 93.94 145 ASP B N 1
ATOM 2579 C CA . ASP B 1 145 ? -11.164 -0.539 13.844 1 93.94 145 ASP B CA 1
ATOM 2580 C C . ASP B 1 145 ? -11.945 -1.329 12.797 1 93.94 145 ASP B C 1
ATOM 2582 O O . ASP B 1 145 ? -12.422 -2.432 13.07 1 93.94 145 ASP B O 1
ATOM 2586 N N . TRP B 1 146 ? -12.07 -0.772 11.711 1 92.38 146 TRP B N 1
ATOM 2587 C CA . TRP B 1 146 ? -12.758 -1.443 10.609 1 92.38 146 TRP B CA 1
ATOM 2588 C C . TRP B 1 146 ? -12.055 -2.742 10.234 1 92.38 146 TRP B C 1
ATOM 2590 O O . TRP B 1 146 ? -12.703 -3.775 10.055 1 92.38 146 TRP B O 1
ATOM 2600 N N . TYR B 1 147 ? -10.781 -2.65 10.117 1 94 147 TYR B N 1
ATOM 2601 C CA . TYR B 1 147 ? -10 -3.846 9.812 1 94 147 TYR B CA 1
ATOM 2602 C C . TYR B 1 147 ? -10.266 -4.949 10.828 1 94 147 TYR B C 1
ATOM 2604 O O . TYR B 1 147 ? -10.43 -6.113 10.461 1 94 147 TYR B O 1
ATOM 2612 N N . GLU B 1 148 ? -10.312 -4.613 12.086 1 93 148 GLU B N 1
ATOM 2613 C CA . GLU B 1 148 ? -10.516 -5.602 13.141 1 93 148 GLU B CA 1
ATOM 2614 C C . GLU B 1 148 ? -11.867 -6.301 12.992 1 93 148 GLU B C 1
ATOM 2616 O O . GLU B 1 148 ? -12.008 -7.469 13.359 1 93 148 GLU B O 1
ATOM 2621 N N . LYS B 1 149 ? -12.766 -5.637 12.398 1 87.5 149 LYS B N 1
ATOM 2622 C CA . LYS B 1 149 ? -14.109 -6.195 12.234 1 87.5 149 LYS B CA 1
ATOM 2623 C C . LYS B 1 149 ? -14.188 -7.074 10.992 1 87.5 149 LYS B C 1
ATOM 2625 O O . LYS B 1 149 ? -14.898 -8.086 10.984 1 87.5 149 LYS B O 1
ATOM 2630 N N . ILE B 1 150 ? -13.422 -6.766 10 1 88.44 150 ILE B N 1
ATOM 2631 C CA . ILE B 1 150 ? -13.656 -7.422 8.719 1 88.44 150 ILE B CA 1
ATOM 2632 C C . ILE B 1 150 ? -12.633 -8.539 8.523 1 88.44 150 ILE B C 1
ATOM 2634 O O . ILE B 1 150 ? -12.836 -9.43 7.688 1 88.44 150 ILE B O 1
ATOM 2638 N N . HIS B 1 151 ? -11.539 -8.516 9.242 1 88.88 151 HIS B N 1
ATOM 2639 C CA . HIS B 1 151 ? -10.445 -9.438 8.969 1 88.88 151 HIS B CA 1
ATOM 2640 C C . HIS B 1 151 ? -10.852 -10.875 9.266 1 88.88 151 HIS B C 1
ATOM 2642 O O . HIS B 1 151 ? -10.227 -11.82 8.758 1 88.88 151 HIS B O 1
ATOM 2648 N N . GLU B 1 152 ? -11.945 -11.086 9.977 1 86.69 152 GLU B N 1
ATOM 2649 C CA . GLU B 1 152 ? -12.375 -12.43 10.336 1 86.69 152 GLU B CA 1
ATOM 2650 C C . GLU B 1 152 ? -13.477 -12.922 9.414 1 86.69 152 GLU B C 1
ATOM 2652 O O . GLU B 1 152 ? -13.906 -14.078 9.5 1 86.69 152 GLU B O 1
ATOM 2657 N N . VAL B 1 153 ? -13.984 -12.016 8.602 1 88 153 VAL B N 1
ATOM 2658 C CA . VAL B 1 153 ? -15.062 -12.367 7.684 1 88 153 VAL B CA 1
ATOM 2659 C C . VAL B 1 153 ? -14.562 -13.383 6.656 1 88 153 VAL B C 1
ATOM 2661 O O . VAL B 1 153 ? -13.508 -13.188 6.051 1 88 153 VAL B O 1
ATOM 2664 N N . PRO B 1 154 ? -15.297 -14.453 6.477 1 91.25 154 PRO B N 1
ATOM 2665 C CA . PRO B 1 154 ? -14.875 -15.469 5.512 1 91.25 154 PRO B CA 1
ATOM 2666 C C . PRO B 1 154 ? -14.711 -14.914 4.098 1 91.25 154 PRO B C 1
ATOM 2668 O O . PRO B 1 154 ? -15.445 -14 3.703 1 91.25 154 PRO B O 1
ATOM 2671 N N . SER B 1 155 ? -13.828 -15.523 3.371 1 90.06 155 SER B N 1
ATOM 2672 C CA . SER B 1 155 ? -13.5 -15.047 2.031 1 90.06 155 SER B CA 1
ATOM 2673 C C . SER B 1 155 ? -14.719 -15.086 1.115 1 90.06 155 SER B C 1
ATOM 2675 O O . SER B 1 155 ? -14.867 -14.234 0.237 1 90.06 155 SER B O 1
ATOM 2677 N N . SER B 1 156 ? -15.523 -16.109 1.242 1 90.25 156 SER B N 1
ATOM 2678 C CA . SER B 1 156 ? -16.734 -16.219 0.429 1 90.25 156 SER B CA 1
ATOM 2679 C C . SER B 1 156 ? -17.641 -15.008 0.629 1 90.25 156 SER B C 1
ATOM 2681 O O . SER B 1 156 ? -18.203 -14.477 -0.335 1 90.25 156 SER B O 1
ATOM 2683 N N . THR B 1 157 ? -17.734 -14.562 1.856 1 87 157 THR B N 1
ATOM 2684 C CA . THR B 1 157 ? -18.531 -13.391 2.188 1 87 157 THR B CA 1
ATOM 2685 C C . THR B 1 157 ? -17.891 -12.117 1.659 1 87 157 THR B C 1
ATOM 2687 O O . THR B 1 157 ? -18.578 -11.234 1.139 1 87 157 THR B O 1
ATOM 2690 N N . LEU B 1 158 ? -16.594 -11.984 1.767 1 87.25 158 LEU B N 1
ATOM 2691 C CA . LEU B 1 158 ? -15.875 -10.812 1.273 1 87.25 158 LEU B CA 1
ATOM 2692 C C . LEU B 1 158 ? -16.031 -10.68 -0.237 1 87.25 158 LEU B C 1
ATOM 2694 O O . LEU B 1 158 ? -16.203 -9.57 -0.751 1 87.25 158 LEU B O 1
ATOM 2698 N N . THR B 1 159 ? -15.977 -11.797 -0.927 1 89.38 159 THR B N 1
ATOM 2699 C CA . THR B 1 159 ? -16.172 -11.805 -2.373 1 89.38 159 THR B CA 1
ATOM 2700 C C . THR B 1 159 ? -17.547 -11.273 -2.742 1 89.38 159 THR B C 1
ATOM 2702 O O . THR B 1 159 ? -17.688 -10.477 -3.672 1 89.38 159 THR B O 1
ATOM 2705 N N . LYS B 1 160 ? -18.516 -11.68 -2.031 1 86.56 160 LYS B N 1
ATOM 2706 C CA . LYS B 1 160 ? -19.875 -11.211 -2.277 1 86.56 160 LYS B CA 1
ATOM 2707 C C . LYS B 1 160 ? -20 -9.711 -2.021 1 86.56 160 LYS B C 1
ATOM 2709 O O . LYS B 1 160 ? -20.656 -9 -2.775 1 86.56 160 LYS B O 1
ATOM 2714 N N . LEU B 1 161 ? -19.375 -9.305 -0.978 1 82.25 161 LEU B N 1
ATOM 2715 C CA . LEU B 1 161 ? -19.375 -7.887 -0.649 1 82.25 161 LEU B CA 1
ATOM 2716 C C . LEU B 1 161 ? -18.719 -7.07 -1.752 1 82.25 161 LEU B C 1
ATOM 2718 O O . LEU B 1 161 ? -19.203 -6.004 -2.125 1 82.25 161 LEU B O 1
ATOM 2722 N N . MET B 1 162 ? -17.641 -7.52 -2.24 1 83.25 162 MET B N 1
ATOM 2723 C CA . MET B 1 162 ? -16.906 -6.848 -3.318 1 83.25 162 MET B CA 1
ATOM 2724 C C . MET B 1 162 ? -17.766 -6.766 -4.578 1 83.25 162 MET B C 1
ATOM 2726 O O . MET B 1 162 ? -17.75 -5.758 -5.289 1 83.25 162 MET B O 1
ATOM 2730 N N . LYS B 1 163 ? -18.562 -7.758 -4.766 1 84.31 163 LYS B N 1
ATOM 2731 C CA . LYS B 1 163 ? -19.406 -7.812 -5.957 1 84.31 163 LYS B CA 1
ATOM 2732 C C . LYS B 1 163 ? -20.609 -6.875 -5.828 1 84.31 163 LYS B C 1
ATOM 2734 O O . LYS B 1 163 ? -21.078 -6.32 -6.824 1 84.31 163 LYS B O 1
ATOM 2739 N N . LEU B 1 164 ? -21.031 -6.715 -4.633 1 77.69 164 LEU B N 1
ATOM 2740 C CA . LEU B 1 164 ? -22.172 -5.848 -4.398 1 77.69 164 LEU B CA 1
ATOM 2741 C C . LEU B 1 164 ? -21.797 -4.379 -4.574 1 77.69 164 LEU B C 1
ATOM 2743 O O . LEU B 1 164 ? -22.609 -3.576 -5.047 1 77.69 164 LEU B O 1
ATOM 2747 N N . GLY B 1 165 ? -20.578 -4.047 -4.27 1 71.25 165 GLY B N 1
ATOM 2748 C CA . GLY B 1 165 ? -20.109 -2.678 -4.41 1 71.25 165 GLY B CA 1
ATOM 2749 C C . GLY B 1 165 ? -20.984 -1.669 -3.688 1 71.25 165 GLY B C 1
ATOM 2750 O O . GLY B 1 165 ? -21.062 -1.681 -2.457 1 71.25 165 GLY B O 1
ATOM 2751 N N . VAL B 1 166 ? -21.688 -0.805 -4.539 1 64.5 166 VAL B N 1
ATOM 2752 C CA . VAL B 1 166 ? -22.5 0.32 -4.098 1 64.5 166 VAL B CA 1
ATOM 2753 C C . VAL B 1 166 ? -23.797 -0.195 -3.488 1 64.5 166 VAL B C 1
ATOM 2755 O O . VAL B 1 166 ? -24.422 0.49 -2.676 1 64.5 166 VAL B O 1
ATOM 2758 N N . GLY B 1 167 ? -24.031 -1.336 -3.85 1 68.5 167 GLY B N 1
ATOM 2759 C CA . GLY B 1 167 ? -25.266 -1.873 -3.277 1 68.5 167 GLY B CA 1
ATOM 2760 C C . GLY B 1 167 ? -25.266 -1.857 -1.762 1 68.5 167 GLY B C 1
ATOM 2761 O O . GLY B 1 167 ? -26.328 -1.731 -1.143 1 68.5 167 GLY B O 1
ATOM 2762 N N . ILE B 1 168 ? -24.141 -1.798 -1.209 1 68.31 168 ILE B N 1
ATOM 2763 C CA . ILE B 1 168 ? -24.031 -1.779 0.245 1 68.31 168 ILE B CA 1
ATOM 2764 C C . ILE B 1 168 ? -24.438 -0.408 0.778 1 68.31 168 ILE B C 1
ATOM 2766 O O . ILE B 1 168 ? -24.938 -0.293 1.903 1 68.31 168 ILE B O 1
ATOM 2770 N N . THR B 1 169 ? -24.297 0.611 -0.072 1 67.12 169 THR B N 1
ATOM 2771 C CA . THR B 1 169 ? -24.594 1.974 0.346 1 67.12 169 THR B CA 1
ATOM 2772 C C . THR B 1 169 ? -26.094 2.143 0.567 1 67.12 169 THR B C 1
ATOM 2774 O O . THR B 1 169 ? -26.531 3.02 1.32 1 67.12 169 THR B O 1
ATOM 2777 N N . LYS B 1 170 ? -26.828 1.396 -0.148 1 67.94 170 LYS B N 1
ATOM 2778 C CA . LYS B 1 170 ? -28.281 1.504 -0.03 1 67.94 170 LYS B CA 1
ATOM 2779 C C . LYS B 1 170 ? -28.75 1.12 1.371 1 67.94 170 LYS B C 1
ATOM 2781 O O . LYS B 1 170 ? -29.844 1.507 1.794 1 67.94 170 LYS B O 1
ATOM 2786 N N . PHE B 1 171 ? -27.906 0.462 2.035 1 62.78 171 PHE B N 1
ATOM 2787 C CA . PHE B 1 171 ? -28.328 -0.005 3.354 1 62.78 171 PHE B CA 1
ATOM 2788 C C . PHE B 1 171 ? -27.875 0.961 4.441 1 62.78 171 PHE B C 1
ATOM 2790 O O . PHE B 1 171 ? -28.219 0.798 5.609 1 62.78 171 PHE B O 1
ATOM 2797 N N . VAL B 1 172 ? -27.078 1.786 4.133 1 61.47 172 VAL B N 1
ATOM 2798 C CA . VAL B 1 172 ? -26.5 2.668 5.145 1 61.47 172 VAL B CA 1
ATOM 2799 C C . VAL B 1 172 ? -27.109 4.062 5.02 1 61.47 172 VAL B C 1
ATOM 2801 O O . VAL B 1 172 ? -26.766 4.965 5.785 1 61.47 172 VAL B O 1
ATOM 2804 N N . LYS B 1 173 ? -28.094 4.41 4.125 1 52.5 173 LYS B N 1
ATOM 2805 C CA . LYS B 1 173 ? -28.844 5.66 4.141 1 52.5 173 LYS B CA 1
ATOM 2806 C C . LYS B 1 173 ? -29.75 5.742 5.363 1 52.5 173 LYS B C 1
ATOM 2808 O O . LYS B 1 173 ? -30.297 4.734 5.801 1 52.5 173 LYS B O 1
#

Secondary structure (DSSP, 8-state):
----HHHHHHHHHHHHHHHHTTS-HHHHHHHHHHHH-SS-B-HHHHHHHHT--HHHHHHHHHHHHHHTSEEEEEETTEEEEEEEE---HHHHHHHHHHHHIIIIIHHHHHHHHHHHHHHHH-TTS-HHHHHHHHHHHHHHHHHHHHHHHHTTS-HHHHHHHHHHGGGGGGGT-/----HHHHHHHHHHHHHHHHTTS-HHHHHHHHHHHH-SS-B-HHHHHHHHT--HHHHHHHHHHHHHHTSEEEEEETTEEEEEEEE---HHHHHHHHHHHHIIIIIHHHHHHHHHHHHHHHH-TTS-HHHHHHHHHHHHHHHHHHHHHHHHTTS-HHHHHHHHHHGGGGGGGT-